Protein AF-A0A7C4J9M2-F1 (afdb_monomer_lite)

Radius of gyration: 32.98 Å; chains: 1; bounding box: 96×45×109 Å

Sequence (238 aa):
MRGWYVLVVVLMLTACASAPQSEPDRVATRVAEDLAVAATLTAVARQSQPVATAPPTNLPPPPTAAPTEAPAATAVPPTDTPAPLPTAVPTLSDPTVPGFGTTNGLTGEIILPGYVGPIDPVVFTDRIVFRLAVFDPDAGQFDGANIARVDVSIDDPLGNTVHVQPEQNSWYCSFGGGAPACNVWVFSQHNKQWPNGTPVCAGQGYQANMIVTTQNGNKTDASWRFNFAIVGDYPPCF

Secondary structure (DSSP, 8-state):
-------PPP----PPP-PPP---TTTHHHHHHHTTTTTSSSSGGGS----PPPPP------------PPPPP-PPP----PPPPPEE---TTPPBPTT--EETTEEEEEE-TT--S-BTTEEESSEE--EEEEE-TTT-SSTTTTEEEEEEEEE-TTS-EEEEEEE-SSSEETTS--TT-EE-EEGGGGTTB-TTSPBP-BEEEEEEEEEEEETTS-S--EEEEEEEEE-SS-PBP-

Structure (mmCIF, N/CA/C/O backbone):
data_AF-A0A7C4J9M2-F1
#
_entry.id   AF-A0A7C4J9M2-F1
#
loop_
_atom_site.group_PDB
_atom_site.id
_atom_site.type_symbol
_atom_site.label_atom_id
_atom_site.label_alt_id
_atom_site.label_comp_id
_atom_site.label_asym_id
_atom_site.label_entity_id
_atom_site.label_seq_id
_atom_site.pdbx_PDB_ins_code
_atom_site.Cartn_x
_atom_site.Cartn_y
_atom_site.Cartn_z
_atom_site.occupancy
_atom_site.B_iso_or_equiv
_atom_site.auth_seq_id
_atom_site.auth_comp_id
_atom_site.auth_asym_id
_atom_site.auth_atom_id
_atom_site.pdbx_PDB_model_num
ATOM 1 N N . MET A 1 1 ? -33.858 -4.878 -70.341 1.00 39.84 1 MET A N 1
ATOM 2 C CA . MET A 1 1 ? -33.348 -4.055 -71.460 1.00 39.84 1 MET A CA 1
ATOM 3 C C . MET A 1 1 ? -32.698 -2.809 -70.872 1.00 39.84 1 MET A C 1
ATOM 5 O O . MET A 1 1 ? -33.405 -2.115 -70.164 1.00 39.84 1 MET A O 1
ATOM 9 N N . ARG A 1 2 ? -31.408 -2.568 -71.189 1.00 46.94 2 ARG A N 1
ATOM 10 C CA . ARG A 1 2 ? -30.609 -1.327 -70.987 1.00 46.94 2 ARG A CA 1
ATOM 11 C C . ARG A 1 2 ? -30.439 -0.867 -69.518 1.00 46.94 2 ARG A C 1
ATOM 13 O O . ARG A 1 2 ? -31.415 -0.545 -68.873 1.00 46.94 2 ARG A O 1
ATOM 20 N N . GLY A 1 3 ? -29.268 -0.809 -68.884 1.00 43.78 3 GLY A N 1
ATOM 21 C CA . GLY A 1 3 ? -27.888 -0.725 -69.360 1.00 43.78 3 GLY A CA 1
ATOM 22 C C . GLY A 1 3 ? -27.413 0.730 -69.386 1.00 43.78 3 GLY A C 1
ATOM 23 O O . GLY A 1 3 ? -27.578 1.375 -70.413 1.00 43.78 3 GLY A O 1
ATOM 24 N N . TRP A 1 4 ? -26.799 1.218 -68.297 1.00 56.66 4 TRP A N 1
ATOM 25 C CA . TRP A 1 4 ? -25.782 2.272 -68.378 1.00 56.66 4 TRP A CA 1
ATOM 26 C C . TRP A 1 4 ? -24.784 2.196 -67.215 1.00 56.66 4 TRP A C 1
ATOM 28 O O . TRP A 1 4 ? -25.104 2.454 -66.060 1.00 56.66 4 TRP A O 1
ATOM 38 N N . TYR A 1 5 ? -23.569 1.785 -67.576 1.00 53.03 5 TYR A N 1
ATOM 39 C CA . TYR A 1 5 ? -22.337 1.898 -66.807 1.00 53.03 5 TYR A CA 1
ATOM 40 C C . TYR A 1 5 ? -21.853 3.350 -66.894 1.00 53.03 5 TYR A C 1
ATOM 42 O O . TYR A 1 5 ? -21.665 3.850 -68.003 1.00 53.03 5 TYR A O 1
ATOM 50 N N . VAL A 1 6 ? -21.582 3.999 -65.761 1.00 61.62 6 VAL A N 1
ATOM 51 C CA . VAL A 1 6 ? -20.724 5.191 -65.734 1.00 61.62 6 VAL A CA 1
ATOM 52 C C . VAL A 1 6 ? -19.373 4.776 -65.171 1.00 61.62 6 VAL A C 1
ATOM 54 O O . VAL A 1 6 ? -19.206 4.489 -63.989 1.00 61.62 6 VAL A O 1
ATOM 57 N N . LEU A 1 7 ? -18.436 4.695 -66.105 1.00 54.59 7 LEU A N 1
ATOM 58 C CA . LEU A 1 7 ? -17.007 4.500 -65.952 1.00 54.59 7 LEU A CA 1
ATOM 59 C C . LEU A 1 7 ? -16.412 5.792 -65.365 1.00 54.59 7 LEU A C 1
ATOM 61 O O . LEU A 1 7 ? -16.354 6.801 -66.064 1.00 54.59 7 LEU A O 1
ATOM 65 N N . VAL A 1 8 ? -15.990 5.791 -64.098 1.00 55.69 8 VAL A N 1
ATOM 66 C CA . VAL A 1 8 ? -15.183 6.893 -63.549 1.00 55.69 8 VAL A CA 1
ATOM 67 C C . VAL A 1 8 ? -13.716 6.502 -63.639 1.00 55.69 8 VAL A C 1
ATOM 69 O O . VAL A 1 8 ? -13.272 5.490 -63.101 1.00 55.69 8 VAL A O 1
ATOM 72 N N . VAL A 1 9 ? -13.010 7.313 -64.416 1.00 60.19 9 VAL A N 1
ATOM 73 C CA . VAL A 1 9 ? -11.617 7.185 -64.816 1.00 60.19 9 VAL A CA 1
ATOM 74 C C . VAL A 1 9 ? -10.689 7.382 -63.619 1.00 60.19 9 VAL A C 1
ATOM 76 O O . VAL A 1 9 ? -10.788 8.354 -62.875 1.00 60.19 9 VAL A O 1
ATOM 79 N N . VAL A 1 10 ? -9.766 6.435 -63.487 1.00 51.41 10 VAL A N 1
ATOM 80 C CA . VAL A 1 10 ? -8.597 6.452 -62.610 1.00 51.41 10 VAL A CA 1
ATOM 81 C C . VAL A 1 10 ? -7.652 7.571 -63.054 1.00 51.41 10 VAL A C 1
ATOM 83 O O . VAL A 1 10 ? -7.159 7.542 -64.181 1.00 51.41 10 VAL A O 1
ATOM 86 N N . LEU A 1 11 ? -7.355 8.525 -62.166 1.00 59.09 11 LEU A N 1
ATOM 87 C CA . LEU A 1 11 ? -6.215 9.429 -62.316 1.00 59.09 11 LEU A CA 1
ATOM 88 C C . LEU A 1 11 ? -5.128 9.007 -61.316 1.00 59.09 11 LEU A C 1
ATOM 90 O O . LEU A 1 11 ? -5.238 9.239 -60.114 1.00 59.09 11 LEU A O 1
ATOM 94 N N . MET A 1 12 ? -4.098 8.339 -61.833 1.00 53.78 12 MET A N 1
ATOM 95 C CA . MET A 1 12 ? -2.868 8.003 -61.116 1.00 53.78 12 MET A CA 1
ATOM 96 C C . MET A 1 12 ? -2.043 9.280 -60.911 1.00 53.78 12 MET A C 1
ATOM 98 O O . MET A 1 12 ? -1.432 9.781 -61.854 1.00 53.78 12 MET A O 1
ATOM 102 N N . LEU A 1 13 ? -2.015 9.804 -59.686 1.00 53.28 13 LEU A N 1
ATOM 103 C CA . LEU A 1 13 ? -1.043 10.814 -59.265 1.00 53.28 13 LEU A CA 1
ATOM 104 C C . LEU A 1 13 ? 0.175 10.104 -58.664 1.00 53.28 13 LEU A C 1
ATOM 106 O O . LEU A 1 13 ? 0.207 9.754 -57.488 1.00 53.28 13 LEU A O 1
ATOM 110 N N . THR A 1 14 ? 1.184 9.888 -59.504 1.00 61.97 14 THR A N 1
ATOM 111 C CA . THR A 1 14 ? 2.567 9.600 -59.109 1.00 61.97 14 THR A CA 1
ATOM 112 C C . THR A 1 14 ? 3.152 10.827 -58.410 1.00 61.97 14 THR A C 1
ATOM 114 O O . THR A 1 14 ? 3.556 11.783 -59.069 1.00 61.97 14 THR A O 1
ATOM 117 N N . ALA A 1 15 ? 3.195 10.803 -57.078 1.00 53.19 15 ALA A N 1
ATOM 118 C CA . ALA A 1 15 ? 3.985 11.732 -56.278 1.00 53.19 15 ALA A CA 1
ATOM 119 C C . ALA A 1 15 ? 5.270 11.029 -55.821 1.00 53.19 15 ALA A C 1
ATOM 121 O O . ALA A 1 15 ? 5.237 9.916 -55.295 1.00 53.19 15 ALA A O 1
ATOM 122 N N . CYS A 1 16 ? 6.398 11.676 -56.101 1.00 57.47 16 CYS A N 1
ATOM 123 C CA . CYS A 1 16 ? 7.745 11.188 -55.857 1.00 57.47 16 CYS A CA 1
ATOM 124 C C . CYS A 1 16 ? 7.979 10.799 -54.393 1.00 57.47 16 CYS A C 1
ATOM 126 O O . CYS A 1 16 ? 7.626 11.528 -53.468 1.00 57.47 16 CYS A O 1
ATOM 128 N N . ALA A 1 17 ? 8.640 9.658 -54.218 1.00 50.41 17 ALA A N 1
ATOM 129 C CA . ALA A 1 17 ? 9.215 9.218 -52.964 1.00 50.41 17 ALA A CA 1
ATOM 130 C C . ALA A 1 17 ? 10.330 10.180 -52.522 1.00 50.41 17 ALA A C 1
ATOM 132 O O . ALA A 1 17 ? 11.364 10.285 -53.181 1.00 50.41 17 ALA A O 1
ATOM 133 N N . SER A 1 18 ? 10.129 10.837 -51.383 1.00 61.50 18 SER A N 1
ATOM 134 C CA . SER A 1 18 ? 11.194 11.459 -50.599 1.00 61.50 18 SER A CA 1
ATOM 135 C C . SER A 1 18 ? 11.511 10.508 -49.451 1.00 61.50 18 SER A C 1
ATOM 137 O O . SER A 1 18 ? 10.672 10.290 -48.578 1.00 61.50 18 SER A O 1
ATOM 139 N N . ALA A 1 19 ? 12.688 9.887 -49.481 1.00 57.44 19 ALA A N 1
ATOM 140 C CA . ALA A 1 19 ? 13.153 9.039 -48.392 1.00 57.44 19 ALA A CA 1
ATOM 141 C C . ALA A 1 19 ? 13.300 9.866 -47.095 1.00 57.44 19 ALA A C 1
ATOM 143 O O . ALA A 1 19 ? 13.771 11.005 -47.160 1.00 57.44 19 ALA A O 1
ATOM 144 N N . PRO A 1 20 ? 12.930 9.321 -45.923 1.00 51.81 20 PRO A N 1
ATOM 145 C CA . PRO A 1 20 ? 13.181 9.975 -44.647 1.00 51.81 20 PRO A CA 1
ATOM 146 C C . PRO A 1 20 ? 14.692 10.027 -44.388 1.00 51.81 20 PRO A C 1
ATOM 148 O O . PRO A 1 20 ? 15.356 8.994 -44.295 1.00 51.81 20 PR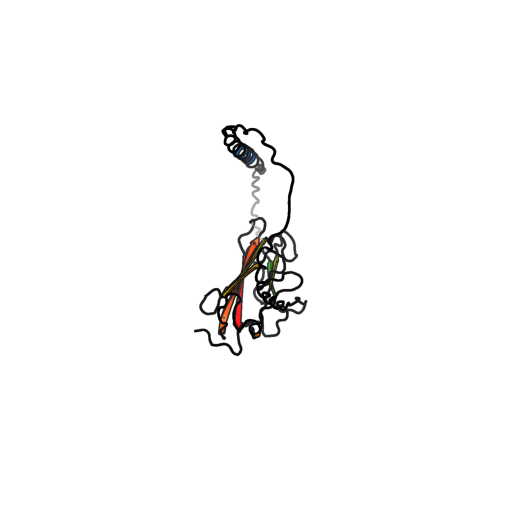O A O 1
ATOM 151 N N . GLN A 1 21 ? 15.242 11.238 -44.284 1.00 51.88 21 GLN A N 1
ATOM 152 C CA . GLN A 1 21 ? 16.573 11.454 -43.723 1.00 51.88 21 GLN A CA 1
ATOM 153 C C . GLN A 1 21 ? 16.554 10.995 -42.264 1.00 51.88 21 GLN A C 1
ATOM 155 O O . GLN A 1 21 ? 15.812 11.521 -41.440 1.00 51.88 21 GLN A O 1
ATOM 160 N N . SER A 1 22 ? 17.371 9.996 -41.958 1.00 47.31 22 SER A N 1
ATOM 161 C CA . SER A 1 22 ? 17.656 9.556 -40.602 1.00 47.31 22 SER A CA 1
ATOM 162 C C . SER A 1 22 ? 18.360 10.681 -39.833 1.00 47.31 22 SER A C 1
ATOM 164 O O . SER A 1 22 ? 19.541 10.940 -40.066 1.00 47.31 22 SER A O 1
ATOM 166 N N . GLU A 1 23 ? 17.658 11.323 -38.900 1.00 58.12 23 GLU A N 1
ATOM 167 C CA . GLU A 1 23 ? 18.248 12.103 -37.806 1.00 58.12 23 GLU A CA 1
ATOM 168 C C . GLU A 1 23 ? 18.456 11.203 -36.572 1.00 58.12 23 GLU A C 1
ATOM 170 O O . GLU A 1 23 ? 17.592 11.142 -35.701 1.00 58.12 23 GLU A O 1
ATOM 175 N N . PRO A 1 24 ? 19.598 10.499 -36.460 1.00 51.62 24 PRO A N 1
ATOM 176 C CA . PRO A 1 24 ? 20.121 10.145 -35.142 1.00 51.62 24 PRO A CA 1
ATOM 177 C C . PRO A 1 24 ? 21.487 10.791 -34.855 1.00 51.62 24 PRO A C 1
ATOM 179 O O . PRO A 1 24 ? 22.023 10.617 -33.768 1.00 51.62 24 PRO A O 1
ATOM 182 N N . ASP A 1 25 ? 22.044 11.580 -35.782 1.00 53.84 25 ASP A N 1
ATOM 183 C CA . ASP A 1 25 ? 23.484 11.896 -35.778 1.00 53.84 25 ASP A CA 1
ATOM 184 C C . ASP A 1 25 ? 23.841 13.374 -35.513 1.00 53.84 25 ASP A C 1
ATOM 186 O O . ASP A 1 25 ? 24.903 13.857 -35.893 1.00 53.84 25 ASP A O 1
ATOM 190 N N . ARG A 1 26 ? 22.950 14.145 -34.871 1.00 52.00 26 ARG A N 1
ATOM 191 C CA . ARG A 1 26 ? 23.277 15.518 -34.414 1.00 52.00 26 ARG A CA 1
ATOM 192 C C . ARG A 1 26 ? 23.100 15.774 -32.922 1.00 52.00 26 ARG A C 1
ATOM 194 O O . ARG A 1 26 ? 23.613 16.775 -32.424 1.00 52.00 26 ARG A O 1
ATOM 201 N N . VAL A 1 27 ? 22.437 14.877 -32.195 1.00 51.25 27 VAL A N 1
ATOM 202 C CA . VAL A 1 27 ? 22.272 15.006 -30.736 1.00 51.25 27 VAL A CA 1
ATOM 203 C C . VAL A 1 27 ? 23.404 14.293 -29.988 1.00 51.25 27 VAL A C 1
ATOM 205 O O . VAL A 1 27 ? 23.882 14.808 -28.980 1.00 51.25 27 VAL A O 1
ATOM 208 N N . ALA A 1 28 ? 23.930 13.187 -30.529 1.00 48.91 28 ALA A N 1
ATOM 209 C CA . ALA A 1 28 ? 25.038 12.444 -29.921 1.00 48.91 28 ALA A CA 1
ATOM 210 C C . ALA A 1 28 ? 26.359 13.241 -29.861 1.00 48.91 28 ALA A C 1
ATOM 212 O O . ALA A 1 28 ? 27.158 13.036 -28.952 1.00 48.91 28 ALA A O 1
ATOM 213 N N . THR A 1 29 ? 26.581 14.194 -30.772 1.00 48.31 29 THR A N 1
ATOM 214 C CA . THR A 1 29 ? 27.824 14.985 -30.804 1.00 48.31 29 THR A CA 1
ATOM 215 C C . THR A 1 29 ? 27.846 16.130 -29.785 1.00 48.31 29 THR A C 1
ATOM 217 O O . THR A 1 29 ? 28.917 16.488 -29.313 1.00 48.31 29 THR A O 1
ATOM 220 N N . ARG A 1 30 ? 26.694 16.693 -29.383 1.00 51.97 30 ARG A N 1
ATOM 221 C CA . ARG A 1 30 ? 26.670 17.839 -28.445 1.00 51.97 30 ARG A CA 1
ATOM 222 C C . ARG A 1 30 ? 26.793 17.457 -26.969 1.00 51.97 30 ARG A C 1
ATOM 224 O O . ARG A 1 30 ? 27.215 18.288 -26.178 1.00 51.97 30 ARG A O 1
ATOM 231 N N . VAL A 1 31 ? 26.468 16.220 -26.590 1.00 54.00 31 VAL A N 1
ATOM 232 C CA . VAL A 1 31 ? 26.547 15.780 -25.181 1.00 54.00 31 VAL A 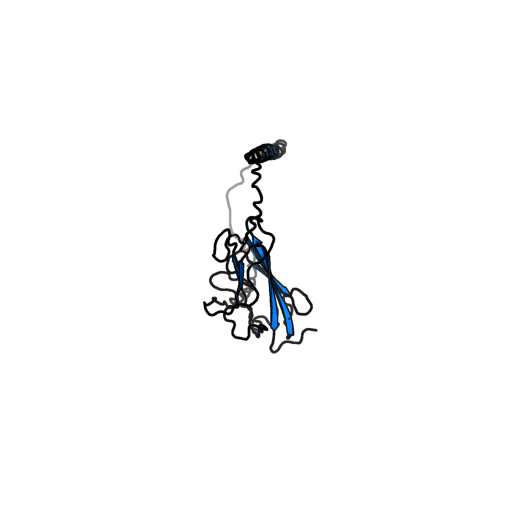CA 1
ATOM 233 C C . VAL A 1 31 ? 27.982 15.405 -24.773 1.00 54.00 31 VAL A C 1
ATOM 235 O O . VAL A 1 31 ? 28.330 15.479 -23.597 1.00 54.00 31 VAL A O 1
ATOM 238 N N . ALA A 1 32 ? 28.853 15.071 -25.732 1.00 52.12 32 ALA A N 1
ATOM 239 C CA . ALA A 1 32 ? 30.251 14.742 -25.448 1.00 52.12 32 ALA A CA 1
ATOM 240 C C . ALA A 1 32 ? 31.123 15.972 -25.116 1.00 52.12 32 ALA A C 1
ATOM 242 O O . ALA A 1 32 ? 32.103 15.834 -24.387 1.00 52.12 32 ALA A O 1
ATOM 243 N N . GLU A 1 33 ? 30.776 17.170 -25.602 1.00 52.62 33 GLU A N 1
ATOM 244 C CA . GLU A 1 33 ? 31.577 18.382 -25.358 1.00 52.62 33 GLU A CA 1
ATOM 245 C C . GLU A 1 33 ? 31.288 19.035 -23.993 1.00 52.62 33 GLU A C 1
ATOM 247 O O . GLU A 1 33 ? 32.208 19.569 -23.375 1.00 52.62 33 GLU A O 1
ATOM 252 N N . ASP A 1 34 ? 30.067 18.919 -23.454 1.00 44.91 34 ASP A N 1
ATOM 253 C CA . ASP A 1 34 ? 29.711 19.543 -22.163 1.00 44.91 34 ASP A CA 1
ATOM 254 C C . ASP A 1 34 ? 30.230 18.763 -20.935 1.00 44.91 34 ASP A C 1
ATOM 256 O O . ASP A 1 34 ? 30.502 19.342 -19.881 1.00 44.91 34 ASP A O 1
ATOM 260 N N . LEU A 1 35 ? 30.464 17.450 -21.058 1.00 48.28 35 LEU A N 1
ATOM 261 C CA . LEU A 1 35 ? 31.015 16.634 -19.963 1.00 48.28 35 LEU A CA 1
ATOM 262 C C . LEU A 1 35 ? 32.536 16.787 -19.782 1.00 48.28 35 LEU A C 1
ATOM 264 O O . LEU A 1 35 ? 33.062 16.445 -18.722 1.00 48.28 35 LEU A O 1
ATOM 268 N N . ALA A 1 36 ? 33.249 17.348 -20.762 1.00 49.12 36 ALA A N 1
ATOM 269 C CA . ALA A 1 36 ? 34.688 17.598 -20.658 1.00 49.12 36 ALA A CA 1
ATOM 270 C C . ALA A 1 36 ? 35.033 18.896 -19.897 1.00 49.12 36 ALA A C 1
ATOM 272 O O . ALA A 1 36 ? 36.166 19.051 -19.441 1.00 49.12 36 ALA A O 1
ATOM 273 N N . VAL A 1 37 ? 34.077 19.817 -19.716 1.00 49.47 37 VAL A N 1
ATOM 274 C CA . VAL A 1 37 ? 34.320 21.127 -19.075 1.00 49.47 37 VAL A CA 1
ATOM 275 C C . VAL A 1 37 ? 34.107 21.088 -17.553 1.00 49.47 37 VAL A C 1
ATOM 277 O O . VAL A 1 37 ? 34.738 21.846 -16.816 1.00 49.47 37 VAL A O 1
ATOM 280 N N . ALA A 1 38 ? 33.292 20.164 -17.036 1.00 44.28 38 ALA A N 1
ATOM 281 C CA . ALA A 1 38 ? 33.021 20.065 -15.596 1.00 44.28 38 ALA A CA 1
ATOM 282 C C . ALA A 1 38 ? 34.137 19.365 -14.789 1.00 44.28 38 ALA A C 1
ATOM 284 O O . ALA A 1 38 ? 34.240 19.563 -13.579 1.00 44.28 38 ALA A O 1
ATOM 285 N N . ALA A 1 39 ? 35.007 18.580 -15.435 1.00 44.28 39 ALA A N 1
ATOM 286 C CA . ALA A 1 39 ? 36.071 17.834 -14.754 1.00 44.28 39 ALA A CA 1
ATOM 287 C C . ALA A 1 39 ? 37.335 18.669 -14.451 1.00 44.28 39 ALA A C 1
ATOM 289 O O . ALA A 1 39 ? 38.182 18.248 -13.662 1.00 44.28 39 ALA A O 1
ATOM 290 N N . THR A 1 40 ? 37.478 19.863 -15.032 1.00 47.00 40 THR A N 1
ATOM 291 C CA . THR A 1 40 ? 38.706 20.677 -14.939 1.00 47.00 40 THR A CA 1
ATOM 292 C C . THR A 1 40 ? 38.682 21.745 -13.841 1.00 47.00 40 THR A C 1
ATOM 294 O O . THR A 1 40 ? 39.723 22.332 -13.548 1.00 47.00 40 THR A O 1
ATOM 297 N N . LEU A 1 41 ? 37.546 21.979 -13.172 1.00 48.31 41 LEU A N 1
ATOM 298 C CA . LEU A 1 41 ? 37.409 23.051 -12.169 1.00 48.31 41 LEU A CA 1
ATOM 299 C C . LEU A 1 41 ? 37.621 22.621 -10.707 1.00 48.31 41 LEU A C 1
ATOM 301 O O . LEU A 1 41 ? 37.778 23.480 -9.843 1.00 48.31 41 LEU A O 1
ATOM 305 N N . THR A 1 42 ? 37.718 21.324 -10.400 1.00 45.00 42 THR A N 1
ATOM 306 C CA . THR A 1 42 ? 37.963 20.853 -9.016 1.00 45.00 42 THR A CA 1
ATOM 307 C C . THR A 1 42 ? 39.449 20.608 -8.703 1.00 45.00 42 THR A C 1
ATOM 309 O O . THR A 1 42 ? 39.808 20.346 -7.557 1.00 45.00 42 THR A O 1
ATOM 312 N N . ALA A 1 43 ? 40.349 20.734 -9.686 1.00 45.22 43 ALA A N 1
ATOM 313 C CA . ALA A 1 43 ? 41.774 20.428 -9.509 1.00 45.22 43 ALA A CA 1
ATOM 314 C C . ALA A 1 43 ? 42.633 21.604 -8.989 1.00 45.22 43 ALA A C 1
ATOM 316 O O . ALA A 1 43 ? 43.731 21.376 -8.485 1.00 45.22 43 ALA A O 1
ATOM 317 N N . VAL A 1 44 ? 42.154 22.853 -9.056 1.00 47.69 44 VAL A N 1
ATOM 318 C CA . VAL A 1 44 ? 42.979 24.046 -8.750 1.00 47.69 44 VAL A CA 1
ATOM 319 C C . VAL A 1 44 ? 42.968 24.439 -7.260 1.00 47.69 44 VAL A C 1
ATOM 321 O O . VAL A 1 44 ? 43.843 25.168 -6.804 1.00 47.69 44 VAL A O 1
ATOM 324 N N . ALA A 1 45 ? 42.058 23.905 -6.440 1.00 47.00 45 ALA A N 1
ATOM 325 C CA . ALA A 1 45 ? 41.916 24.332 -5.040 1.00 47.00 45 ALA A CA 1
ATOM 326 C C . ALA A 1 45 ? 42.853 23.632 -4.023 1.00 47.00 45 ALA A C 1
ATOM 328 O O . ALA A 1 45 ? 42.776 23.921 -2.832 1.00 47.00 45 ALA A O 1
ATOM 329 N N . ARG A 1 46 ? 43.737 22.711 -4.444 1.00 48.00 46 ARG A N 1
ATOM 330 C CA . ARG A 1 46 ? 44.607 21.937 -3.523 1.00 48.00 46 ARG A CA 1
ATOM 331 C C . ARG A 1 46 ? 46.058 22.425 -3.400 1.00 48.00 46 ARG A C 1
ATOM 333 O O . ARG A 1 46 ? 46.821 21.821 -2.654 1.00 48.00 46 ARG A O 1
ATOM 340 N N . GLN A 1 47 ? 46.466 23.496 -4.081 1.00 53.16 47 GLN A N 1
ATOM 341 C CA . GLN A 1 47 ? 47.884 23.901 -4.156 1.00 53.16 47 GLN A CA 1
ATOM 342 C C . GLN A 1 47 ? 48.326 25.013 -3.186 1.00 53.16 47 GLN A C 1
ATOM 344 O O . GLN A 1 47 ? 49.378 25.617 -3.381 1.00 53.16 47 GLN A O 1
ATOM 349 N N . SER A 1 48 ? 47.586 25.291 -2.111 1.00 56.06 48 SER A N 1
ATOM 350 C CA . SER A 1 48 ? 47.952 26.380 -1.185 1.00 56.06 48 SER A CA 1
ATOM 351 C C . SER A 1 48 ? 47.841 25.993 0.287 1.00 56.06 48 SER A C 1
ATOM 353 O O . SER A 1 48 ? 47.264 26.731 1.079 1.00 56.06 48 SER A O 1
ATOM 355 N N . GLN A 1 49 ? 48.402 24.845 0.675 1.00 59.75 49 GLN A N 1
ATOM 356 C CA . GLN A 1 49 ? 48.666 24.563 2.089 1.00 59.75 49 GLN A CA 1
ATOM 357 C C . GLN A 1 49 ? 50.162 24.735 2.401 1.00 59.75 49 GLN A C 1
ATOM 359 O O . GLN A 1 49 ? 50.990 24.051 1.797 1.00 59.75 49 GLN A O 1
ATOM 364 N N . PRO A 1 50 ? 50.530 25.647 3.321 1.00 59.38 50 PRO A N 1
ATOM 365 C CA . PRO A 1 50 ? 51.905 25.804 3.772 1.00 59.38 50 PRO A CA 1
ATOM 366 C C . PRO A 1 50 ? 52.362 24.583 4.582 1.00 59.38 50 PRO A C 1
ATOM 368 O O . PRO A 1 50 ? 51.644 24.066 5.437 1.00 59.38 50 PRO A O 1
ATOM 371 N N . VAL A 1 51 ? 53.588 24.140 4.299 1.00 55.09 51 VAL A N 1
ATOM 372 C CA . VAL A 1 51 ? 54.290 23.049 4.984 1.00 55.09 51 VAL A CA 1
ATOM 373 C C . VAL A 1 51 ? 54.676 23.513 6.389 1.00 55.09 51 VAL A C 1
ATOM 375 O O . VAL A 1 51 ? 55.510 24.403 6.545 1.00 55.09 51 VAL A O 1
ATOM 378 N N . ALA A 1 52 ? 54.071 22.914 7.415 1.00 56.91 52 ALA A N 1
ATOM 379 C CA . ALA A 1 52 ? 54.488 23.108 8.797 1.00 56.91 52 ALA A CA 1
ATOM 380 C C . ALA A 1 52 ? 55.711 22.227 9.103 1.00 56.91 52 ALA A C 1
ATOM 382 O O . ALA A 1 52 ? 55.661 21.001 9.009 1.00 56.91 52 ALA A O 1
ATOM 383 N N . THR A 1 53 ? 56.814 22.878 9.461 1.00 59.12 53 THR A N 1
ATOM 384 C CA . THR A 1 53 ? 58.074 22.282 9.915 1.00 59.12 53 THR A CA 1
ATOM 385 C C . THR A 1 53 ? 57.871 21.493 11.213 1.00 59.12 53 THR A C 1
ATOM 387 O O . THR A 1 53 ? 57.380 22.039 12.200 1.00 59.12 53 THR A O 1
ATOM 390 N N . ALA A 1 54 ? 58.269 20.219 11.227 1.00 57.25 54 ALA A N 1
ATOM 391 C CA . ALA A 1 54 ? 58.215 19.369 12.416 1.00 57.25 54 ALA A CA 1
ATOM 392 C C . ALA A 1 54 ? 59.305 19.755 13.446 1.00 57.25 54 ALA A C 1
ATOM 394 O O . ALA A 1 54 ? 60.462 19.938 13.056 1.00 57.25 54 ALA A O 1
ATOM 395 N N . PRO A 1 55 ? 58.980 19.860 14.749 1.00 70.12 55 PRO A N 1
ATOM 396 C CA . PRO A 1 55 ? 59.963 20.047 15.814 1.00 70.12 55 PRO A CA 1
ATOM 397 C C . PRO A 1 55 ? 60.670 18.726 16.200 1.00 70.12 55 PRO A C 1
ATOM 399 O O . PRO A 1 55 ? 60.138 17.644 15.945 1.00 70.12 55 PRO A O 1
ATOM 402 N N . PRO A 1 56 ? 61.875 18.795 16.805 1.00 61.41 56 PRO A N 1
ATOM 403 C CA . PRO A 1 56 ? 62.727 17.634 17.054 1.00 61.41 56 PRO A CA 1
ATOM 404 C C . PRO A 1 56 ? 62.207 16.687 18.146 1.00 61.41 56 PRO A C 1
ATOM 406 O O . PRO A 1 56 ? 61.654 17.095 19.167 1.00 61.41 56 PRO A O 1
ATOM 409 N N . THR A 1 57 ? 62.475 15.403 17.910 1.00 53.47 57 THR A N 1
ATOM 410 C CA . THR A 1 57 ? 62.218 14.238 18.761 1.00 53.47 57 THR A CA 1
ATOM 411 C C . THR A 1 57 ? 62.990 14.301 20.081 1.00 53.47 57 THR A C 1
ATOM 413 O O . THR A 1 57 ? 64.211 14.169 20.091 1.00 53.47 57 THR A O 1
ATOM 416 N N . ASN A 1 58 ? 62.268 14.399 21.198 1.00 55.72 58 ASN A N 1
ATOM 417 C CA . ASN A 1 58 ? 62.766 14.020 22.521 1.00 55.72 58 ASN A CA 1
ATOM 418 C C . ASN A 1 58 ? 62.143 12.673 22.910 1.00 55.72 58 ASN A C 1
ATOM 420 O O . ASN A 1 58 ? 60.924 12.563 23.021 1.00 55.72 58 ASN A O 1
ATOM 424 N N . LEU A 1 59 ? 62.987 11.655 23.095 1.00 54.97 59 LEU A N 1
ATOM 425 C CA . LEU A 1 59 ? 62.620 10.326 23.593 1.00 54.97 59 LEU A CA 1
ATOM 426 C C . LEU A 1 59 ? 62.446 10.354 25.123 1.00 54.97 59 LEU A C 1
ATOM 428 O O . LEU A 1 59 ? 63.407 10.698 25.815 1.00 54.97 59 LEU A O 1
ATOM 432 N N . PRO A 1 60 ? 61.282 9.954 25.671 1.00 68.62 60 PRO A N 1
ATOM 433 C CA . PRO A 1 60 ? 61.111 9.735 27.104 1.00 68.62 60 PRO A CA 1
ATOM 434 C C . PRO A 1 60 ? 61.422 8.280 27.538 1.00 68.62 60 PRO A C 1
ATOM 436 O O . PRO A 1 60 ? 61.393 7.367 26.712 1.00 68.62 60 PRO A O 1
ATOM 439 N N . PRO A 1 61 ? 61.723 8.078 28.837 1.00 68.81 61 PRO A N 1
ATOM 440 C CA . PRO A 1 61 ? 62.289 6.858 29.438 1.00 68.81 61 PRO A CA 1
ATOM 441 C C . PRO A 1 61 ? 61.259 5.702 29.643 1.00 68.81 61 PRO A C 1
ATOM 443 O O . PRO A 1 61 ? 60.084 5.871 29.319 1.00 68.81 61 PRO A O 1
ATOM 446 N N . PRO A 1 62 ? 61.690 4.504 30.114 1.00 61.88 62 PRO A N 1
ATOM 447 C CA . PRO A 1 62 ? 61.004 3.217 29.930 1.00 61.88 62 PRO A CA 1
ATOM 448 C C . PRO A 1 62 ? 59.761 3.030 30.829 1.00 61.88 62 PRO A C 1
ATOM 450 O O . PRO A 1 62 ? 59.582 3.763 31.804 1.00 61.88 62 PRO A O 1
ATOM 453 N N . PRO A 1 63 ? 58.885 2.050 30.520 1.00 65.19 63 PRO A N 1
ATOM 454 C CA . PRO A 1 63 ? 57.537 1.982 31.075 1.00 65.19 63 PRO A CA 1
ATOM 455 C C . PRO A 1 63 ? 57.546 1.478 32.520 1.00 65.19 63 PRO A C 1
ATOM 457 O O . PRO A 1 63 ? 58.223 0.501 32.833 1.00 65.19 63 PRO A O 1
ATOM 460 N N . THR A 1 64 ? 56.762 2.110 33.401 1.00 63.88 64 THR A N 1
ATOM 461 C CA . THR A 1 64 ? 56.524 1.608 34.765 1.00 63.88 64 THR A CA 1
ATOM 462 C C . THR A 1 64 ? 55.055 1.748 35.192 1.00 63.88 64 THR A C 1
ATOM 464 O O . THR A 1 64 ? 54.546 2.851 35.332 1.00 63.88 64 THR A O 1
ATOM 467 N N . ALA A 1 65 ? 54.458 0.573 35.427 1.00 48.59 65 ALA A N 1
ATOM 468 C CA . ALA A 1 65 ? 53.389 0.178 36.359 1.00 48.59 65 ALA A CA 1
ATOM 469 C C . ALA A 1 65 ? 51.953 0.773 36.312 1.00 48.59 65 ALA A C 1
ATOM 471 O O . ALA A 1 65 ? 51.699 1.880 36.766 1.00 48.59 65 ALA A O 1
ATOM 472 N N . ALA A 1 66 ? 51.029 -0.154 36.003 1.00 57.78 66 ALA A N 1
ATOM 473 C CA . ALA A 1 66 ? 49.872 -0.589 36.815 1.00 57.78 66 ALA A CA 1
ATOM 474 C C . ALA A 1 66 ? 48.548 0.233 36.810 1.00 57.78 66 ALA A C 1
ATOM 476 O O . ALA A 1 66 ? 48.541 1.423 36.522 1.00 57.78 66 ALA A O 1
ATOM 477 N N . PRO A 1 67 ? 47.398 -0.446 37.044 1.00 62.03 67 PRO A N 1
ATOM 478 C CA . PRO A 1 67 ? 46.104 -0.155 36.423 1.00 62.03 67 PRO A CA 1
ATOM 479 C C . PRO A 1 67 ? 45.234 0.813 37.233 1.00 62.03 67 PRO A C 1
ATOM 481 O O . PRO A 1 67 ? 45.273 0.837 38.460 1.00 62.03 67 PRO A O 1
ATOM 484 N N . THR A 1 68 ? 44.370 1.556 36.546 1.00 59.56 68 THR A N 1
ATOM 485 C CA . THR A 1 68 ? 43.202 2.206 37.153 1.00 59.56 68 THR A CA 1
ATOM 486 C C . THR A 1 68 ? 41.972 1.720 36.402 1.00 59.56 68 THR A C 1
ATOM 488 O O . THR A 1 68 ? 41.807 2.017 35.219 1.00 59.56 68 THR A O 1
ATOM 491 N N . GLU A 1 69 ? 41.153 0.913 37.079 1.00 57.09 69 GLU A N 1
ATOM 492 C CA . GLU A 1 69 ? 39.813 0.549 36.623 1.00 57.09 69 GLU A CA 1
ATOM 493 C C . GLU A 1 69 ? 39.013 1.824 36.352 1.00 57.09 69 GLU A C 1
ATOM 495 O O . GLU A 1 69 ? 38.776 2.637 37.249 1.00 57.09 69 GLU A O 1
ATOM 500 N N . ALA A 1 70 ? 38.596 1.999 35.100 1.00 65.75 70 ALA A N 1
ATOM 501 C CA . ALA A 1 70 ? 37.527 2.924 34.775 1.00 65.75 70 ALA A CA 1
ATOM 502 C C . ALA A 1 70 ? 36.210 2.361 35.345 1.00 65.75 70 ALA A C 1
ATOM 504 O O . ALA A 1 70 ? 36.004 1.145 35.290 1.00 65.75 70 ALA A O 1
ATOM 505 N N . PRO A 1 71 ? 35.324 3.210 35.893 1.00 64.81 71 PRO A N 1
ATOM 506 C CA . PRO A 1 71 ? 34.065 2.774 36.479 1.00 64.81 71 PRO A CA 1
ATOM 507 C C . PRO A 1 71 ? 33.277 1.922 35.483 1.00 64.81 71 PRO A C 1
ATOM 509 O O . PRO A 1 71 ? 33.104 2.301 34.323 1.00 64.81 71 PRO A O 1
ATOM 512 N N . ALA A 1 72 ? 32.819 0.765 35.962 1.00 62.28 72 ALA A N 1
ATOM 513 C CA . ALA A 1 72 ? 31.938 -0.125 35.231 1.00 62.28 72 ALA A CA 1
ATOM 514 C C . ALA A 1 72 ? 30.771 0.686 34.656 1.00 62.28 72 ALA A C 1
ATOM 516 O O . ALA A 1 72 ? 29.990 1.281 35.402 1.00 62.28 72 ALA A O 1
ATOM 517 N N . ALA A 1 73 ? 30.676 0.726 33.325 1.00 61.94 73 ALA A N 1
ATOM 518 C CA . ALA A 1 73 ? 29.510 1.258 32.650 1.00 61.94 73 ALA A CA 1
ATOM 519 C C . ALA A 1 73 ? 28.285 0.528 33.207 1.00 61.94 73 ALA A C 1
ATOM 521 O O . ALA A 1 73 ? 28.202 -0.700 33.137 1.00 61.94 73 ALA A O 1
ATOM 522 N N . THR A 1 74 ? 27.361 1.281 33.802 1.00 63.66 74 THR A N 1
ATOM 523 C CA . THR A 1 74 ? 26.031 0.785 34.135 1.00 63.66 74 THR A CA 1
ATOM 524 C C . THR A 1 74 ? 25.462 0.182 32.860 1.00 63.66 74 THR A C 1
ATOM 526 O O . THR A 1 74 ? 25.239 0.900 31.885 1.00 63.66 74 THR A O 1
ATOM 529 N N . ALA A 1 75 ? 25.322 -1.145 32.840 1.00 55.34 75 ALA A N 1
ATOM 530 C CA . ALA A 1 75 ? 24.718 -1.849 31.726 1.00 55.34 75 ALA A CA 1
ATOM 531 C C . ALA A 1 75 ? 23.355 -1.206 31.462 1.00 55.34 75 ALA A C 1
ATOM 533 O O . ALA A 1 75 ? 22.504 -1.154 32.353 1.00 55.34 75 ALA A O 1
ATOM 534 N N . VAL A 1 76 ? 23.185 -0.665 30.256 1.00 58.16 76 VAL A N 1
ATOM 535 C CA . VAL A 1 76 ? 21.874 -0.249 29.768 1.00 58.16 76 VAL A CA 1
ATOM 536 C C . VAL A 1 76 ? 20.974 -1.484 29.902 1.00 58.16 76 VAL A C 1
ATOM 538 O O . VAL A 1 76 ? 21.412 -2.571 29.504 1.00 58.16 76 VAL A O 1
ATOM 541 N N . PRO A 1 77 ? 19.781 -1.375 30.518 1.00 66.12 77 PRO A N 1
ATOM 542 C CA . PRO A 1 77 ? 18.849 -2.495 30.581 1.00 66.12 77 PRO A CA 1
ATOM 543 C C . PRO A 1 77 ? 18.658 -3.059 29.168 1.00 66.12 77 PRO A C 1
ATOM 545 O O . PRO A 1 77 ? 18.689 -2.277 28.212 1.00 66.12 77 PRO A O 1
ATOM 548 N N . PRO A 1 78 ? 18.517 -4.387 29.004 1.00 57.91 78 PRO A N 1
ATOM 549 C CA . PRO A 1 78 ? 18.281 -4.963 27.691 1.00 57.91 78 PRO A CA 1
ATOM 550 C C . PRO A 1 78 ? 17.069 -4.257 27.088 1.00 57.91 78 PRO A C 1
ATOM 552 O O . PRO A 1 78 ? 15.976 -4.313 27.645 1.00 57.91 78 PRO A O 1
ATOM 555 N N . THR A 1 79 ? 17.287 -3.535 25.990 1.00 54.28 79 THR A N 1
ATOM 556 C CA . THR A 1 79 ? 16.198 -3.043 25.156 1.00 54.28 79 THR A CA 1
ATOM 557 C C . THR A 1 79 ? 15.415 -4.277 24.748 1.00 54.28 79 THR A C 1
ATOM 559 O O . THR A 1 79 ? 15.972 -5.141 24.063 1.00 54.28 79 THR A O 1
ATOM 562 N N . ASP A 1 80 ? 14.174 -4.388 25.227 1.00 43.12 80 ASP A N 1
ATOM 563 C CA . ASP A 1 80 ? 13.256 -5.449 24.835 1.00 43.12 80 ASP A CA 1
ATOM 564 C C . ASP A 1 80 ? 13.306 -5.553 23.314 1.00 43.12 80 ASP A C 1
ATOM 566 O O . ASP A 1 80 ? 12.952 -4.618 22.593 1.00 43.12 80 ASP A O 1
ATOM 570 N N . THR A 1 81 ? 13.862 -6.660 22.824 1.00 55.09 81 THR A N 1
ATOM 571 C CA . THR A 1 81 ? 13.898 -6.924 21.392 1.00 55.09 81 THR A CA 1
ATOM 572 C C . THR A 1 81 ? 12.439 -7.050 20.969 1.00 55.09 81 THR A C 1
ATOM 574 O O . THR A 1 81 ? 11.762 -7.944 21.486 1.00 55.09 81 THR A O 1
ATOM 577 N N . PRO A 1 82 ? 11.917 -6.151 20.112 1.00 58.81 82 PRO A N 1
ATOM 578 C CA . PRO A 1 82 ? 10.519 -6.204 19.726 1.00 58.81 82 PRO A CA 1
ATOM 579 C C . PRO A 1 82 ? 10.222 -7.580 19.136 1.00 58.81 82 PRO A C 1
ATOM 581 O O . PRO A 1 82 ? 11.040 -8.146 18.404 1.00 58.81 82 PRO A O 1
ATOM 584 N N . ALA A 1 83 ? 9.068 -8.135 19.504 1.00 67.00 83 ALA A N 1
ATOM 585 C CA . ALA A 1 83 ? 8.623 -9.415 18.980 1.00 67.00 83 ALA A CA 1
ATOM 586 C C . ALA A 1 83 ? 8.652 -9.385 17.438 1.00 67.00 83 ALA A C 1
ATOM 588 O O . ALA A 1 83 ? 8.323 -8.352 16.845 1.00 67.00 83 ALA A O 1
ATOM 589 N N . PRO A 1 84 ? 9.056 -10.485 16.776 1.00 71.25 84 PRO A N 1
ATOM 590 C CA . PRO A 1 84 ? 9.067 -10.539 15.323 1.00 71.25 84 PRO A CA 1
ATOM 591 C C . PRO A 1 84 ? 7.651 -10.311 14.790 1.00 71.25 84 PRO A C 1
ATOM 593 O O . PRO A 1 84 ? 6.691 -10.915 15.274 1.00 71.25 84 PRO A O 1
ATOM 596 N N . LEU A 1 85 ? 7.531 -9.435 13.794 1.00 74.44 85 LEU A N 1
ATOM 597 C CA . LEU A 1 85 ? 6.249 -9.109 13.184 1.00 74.44 85 LEU A CA 1
ATOM 598 C C . LEU A 1 85 ? 5.702 -10.355 12.458 1.00 74.44 85 LEU A C 1
ATOM 600 O O . LEU A 1 85 ? 6.465 -11.033 11.760 1.00 74.44 85 LEU A O 1
ATOM 604 N N . PRO A 1 86 ? 4.409 -10.696 12.608 1.00 74.75 86 PRO A N 1
ATOM 605 C CA . PRO A 1 86 ? 3.833 -11.826 11.896 1.00 74.75 86 PRO A CA 1
ATOM 606 C C . PRO A 1 86 ? 3.939 -11.601 10.387 1.00 74.75 86 PRO A C 1
ATOM 608 O O . PRO A 1 86 ? 3.813 -10.480 9.900 1.00 74.75 86 PRO A O 1
ATOM 611 N N . THR A 1 87 ? 4.157 -12.673 9.634 1.00 82.75 87 THR A N 1
ATOM 612 C CA . THR A 1 87 ? 4.391 -12.600 8.188 1.00 82.75 87 THR A CA 1
ATOM 613 C C . THR A 1 87 ? 3.358 -13.435 7.435 1.00 82.75 87 THR A C 1
ATOM 615 O O . THR A 1 87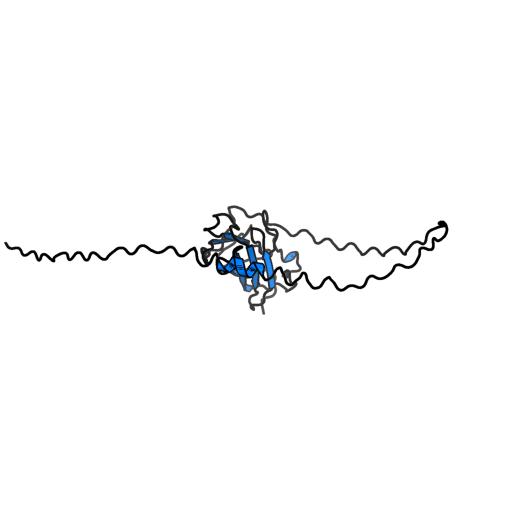 ? 2.961 -14.510 7.888 1.00 82.75 87 THR A O 1
ATOM 618 N N . ALA A 1 88 ? 2.900 -12.943 6.287 1.00 69.38 88 ALA A N 1
ATOM 619 C CA . ALA A 1 88 ? 1.999 -13.634 5.376 1.00 69.38 88 ALA A CA 1
ATOM 620 C C . ALA A 1 88 ? 2.736 -13.966 4.078 1.00 69.38 88 ALA A C 1
ATOM 622 O O . ALA A 1 88 ? 3.190 -13.078 3.354 1.00 69.38 88 ALA A O 1
ATOM 623 N N . VAL A 1 89 ? 2.827 -15.260 3.779 1.00 73.75 89 VAL A N 1
ATOM 624 C CA . VAL A 1 89 ? 3.257 -15.741 2.467 1.00 73.75 89 VAL A CA 1
ATOM 625 C C . VAL A 1 89 ? 2.038 -15.687 1.551 1.00 73.75 89 VAL A C 1
ATOM 627 O O . VAL A 1 89 ? 1.011 -16.275 1.901 1.00 73.75 89 VAL A O 1
ATOM 630 N N . PRO A 1 90 ? 2.115 -15.002 0.405 1.00 66.31 90 PRO A N 1
ATOM 631 C CA . PRO A 1 90 ? 1.034 -14.995 -0.539 1.00 66.31 90 PRO A CA 1
ATOM 632 C C . PRO A 1 90 ? 0.879 -16.369 -1.179 1.00 66.31 90 PRO A C 1
ATOM 634 O O . PRO A 1 90 ? 1.849 -17.055 -1.514 1.00 66.31 90 PRO A O 1
ATOM 637 N N . THR A 1 91 ? -0.371 -16.760 -1.345 1.00 73.62 91 THR A N 1
ATOM 638 C CA . THR A 1 91 ? -0.787 -18.029 -1.922 1.00 73.62 91 THR A CA 1
ATOM 639 C C . THR A 1 91 ? -1.474 -17.789 -3.259 1.00 73.62 91 THR A C 1
ATOM 641 O O . THR A 1 91 ? -2.008 -16.714 -3.516 1.00 73.62 91 THR A O 1
ATOM 644 N N . LEU A 1 92 ? -1.497 -18.804 -4.129 1.00 68.19 92 LEU A N 1
ATOM 645 C CA . LEU A 1 92 ? -2.180 -18.716 -5.428 1.00 68.19 92 LEU A CA 1
ATOM 646 C C . LEU A 1 92 ? -3.691 -18.429 -5.289 1.00 68.19 92 LEU A C 1
ATOM 648 O O . LEU A 1 92 ? -4.326 -17.983 -6.236 1.00 68.19 92 LEU A O 1
ATOM 652 N N . SER A 1 93 ? -4.263 -18.699 -4.115 1.00 82.31 93 SER A N 1
ATOM 653 C CA . SER A 1 93 ? -5.670 -18.473 -3.781 1.00 82.31 93 SER A CA 1
ATOM 654 C C . SER A 1 93 ? -5.962 -17.104 -3.167 1.00 82.31 93 SER A C 1
ATOM 656 O O . SER A 1 93 ? -7.116 -16.846 -2.826 1.00 82.31 93 SER A O 1
ATOM 658 N N . ASP A 1 94 ? -4.955 -16.248 -2.977 1.00 88.94 94 ASP A N 1
ATOM 659 C CA . ASP A 1 94 ? -5.194 -14.938 -2.381 1.00 88.94 94 ASP A CA 1
ATOM 660 C C . ASP A 1 94 ? -6.051 -14.068 -3.309 1.00 88.94 94 ASP A C 1
ATOM 662 O O . ASP A 1 94 ? -5.795 -14.009 -4.516 1.00 88.94 94 ASP A O 1
ATOM 666 N N . PRO A 1 95 ? -7.058 -13.366 -2.768 1.00 92.56 95 PRO A N 1
ATOM 667 C CA . PRO A 1 95 ? -7.925 -12.542 -3.586 1.00 92.56 95 PRO A CA 1
ATOM 668 C C . PRO A 1 95 ? -7.196 -11.293 -4.089 1.00 92.56 95 PRO A C 1
ATOM 670 O O . PRO A 1 95 ? -6.408 -10.667 -3.370 1.00 92.56 95 PRO A O 1
ATOM 673 N N . THR A 1 96 ? -7.524 -10.905 -5.320 1.00 92.94 96 THR A N 1
ATOM 674 C CA . THR A 1 96 ? -7.163 -9.613 -5.899 1.00 92.94 96 THR A CA 1
ATOM 675 C C . THR A 1 96 ? -8.308 -8.625 -5.737 1.00 92.94 96 THR A C 1
ATOM 677 O O . THR A 1 96 ? -9.485 -8.978 -5.857 1.00 92.94 96 THR A O 1
ATOM 680 N N . VAL A 1 97 ? -7.976 -7.367 -5.450 1.00 91.62 97 VAL A N 1
ATOM 681 C CA . VAL A 1 97 ? -8.982 -6.301 -5.455 1.00 91.62 97 VAL A CA 1
ATOM 682 C C . VAL A 1 97 ? -9.360 -6.028 -6.921 1.00 91.62 97 VAL A C 1
ATOM 684 O O . VAL A 1 97 ? -8.466 -5.906 -7.761 1.00 91.62 97 VAL A O 1
ATOM 687 N N . PRO A 1 98 ? -10.653 -5.977 -7.281 1.00 82.25 98 PRO A N 1
ATOM 688 C CA . PRO A 1 98 ? -11.068 -5.792 -8.666 1.00 82.25 98 PRO A CA 1
ATOM 689 C C . PRO A 1 98 ? -10.886 -4.338 -9.121 1.00 82.25 98 PRO A C 1
ATOM 691 O O . PRO A 1 98 ? -10.830 -3.416 -8.311 1.00 82.25 98 PRO A O 1
ATOM 694 N N . GLY A 1 99 ? -10.854 -4.128 -10.439 1.00 74.62 99 GLY A N 1
ATOM 695 C CA . GLY A 1 99 ? -10.823 -2.785 -11.035 1.00 74.62 99 GLY A CA 1
ATOM 696 C C . GLY A 1 99 ? -9.425 -2.214 -11.276 1.00 74.62 99 GLY A C 1
ATOM 697 O O . GLY A 1 99 ? -9.305 -1.058 -11.676 1.00 74.62 99 GLY A O 1
ATOM 698 N N . PHE A 1 100 ? -8.382 -3.022 -11.091 1.00 76.81 100 PHE A N 1
ATOM 699 C CA . PHE A 1 100 ? -7.000 -2.647 -11.380 1.00 76.81 100 PHE A CA 1
ATOM 700 C C . PHE A 1 100 ? -6.479 -3.367 -12.624 1.00 76.81 100 PHE A C 1
ATOM 702 O O . PHE A 1 100 ? -6.897 -4.479 -12.938 1.00 76.81 100 PHE A O 1
ATOM 709 N N . GLY A 1 101 ? -5.601 -2.694 -13.364 1.00 85.38 101 GLY A N 1
ATOM 710 C CA . GLY A 1 101 ? -5.060 -3.191 -14.622 1.00 85.38 101 GLY A CA 1
ATOM 711 C C . GLY A 1 101 ? -3.899 -2.325 -15.086 1.00 85.38 101 GLY A C 1
ATOM 712 O O . GLY A 1 101 ? -2.925 -2.142 -14.355 1.00 85.38 101 GLY A O 1
ATOM 713 N N . THR A 1 102 ? -3.997 -1.792 -16.302 1.00 91.88 102 THR A N 1
ATOM 714 C CA . THR A 1 102 ? -2.937 -0.967 -16.883 1.00 91.88 102 THR A CA 1
ATOM 715 C C . THR A 1 102 ? -3.116 0.514 -16.544 1.00 91.88 102 THR A C 1
ATOM 717 O O . THR A 1 102 ? -4.134 1.111 -16.888 1.00 91.88 102 THR A O 1
ATOM 720 N N . THR A 1 103 ? -2.085 1.122 -15.958 1.00 92.75 103 THR A N 1
ATOM 721 C CA . THR A 1 103 ? -2.018 2.553 -15.623 1.00 92.75 103 THR A CA 1
ATOM 722 C C . THR A 1 103 ? -0.673 3.106 -16.082 1.00 92.75 103 THR A C 1
ATOM 724 O O . THR A 1 103 ? 0.364 2.534 -15.767 1.00 92.75 103 THR A O 1
ATOM 727 N N . ASN A 1 104 ? -0.667 4.205 -16.846 1.00 93.62 104 ASN A N 1
ATOM 728 C CA . ASN A 1 104 ? 0.552 4.852 -17.368 1.00 93.62 104 ASN A CA 1
ATOM 729 C C . ASN A 1 104 ? 1.550 3.885 -18.040 1.00 93.62 104 ASN A C 1
ATOM 731 O O . ASN A 1 104 ? 2.763 4.053 -17.955 1.00 93.62 104 ASN A O 1
ATOM 735 N N . GLY A 1 105 ? 1.031 2.860 -18.725 1.00 93.31 105 GLY A N 1
ATOM 736 C CA . GLY A 1 105 ? 1.842 1.857 -19.416 1.00 93.31 105 GLY A CA 1
ATOM 737 C C . GLY A 1 105 ? 2.508 0.825 -18.501 1.00 93.31 105 GLY A C 1
ATOM 738 O O . GLY A 1 105 ? 3.372 0.101 -18.982 1.00 93.31 105 GLY A O 1
ATOM 739 N N . LEU A 1 106 ? 2.120 0.762 -17.226 1.00 95.88 106 LEU A N 1
ATOM 740 C CA . LEU A 1 106 ? 2.466 -0.287 -16.266 1.00 95.88 106 LEU A CA 1
ATOM 741 C C . LEU A 1 106 ? 1.250 -1.178 -16.021 1.00 95.88 106 LEU A C 1
ATOM 743 O O . LEU A 1 106 ? 0.123 -0.688 -16.038 1.00 95.88 106 LEU A O 1
ATOM 747 N N . THR A 1 107 ? 1.461 -2.468 -15.776 1.00 96.50 107 THR A N 1
ATOM 748 C CA . THR A 1 107 ? 0.391 -3.412 -15.419 1.00 96.50 107 THR A CA 1
ATOM 749 C C . THR A 1 107 ? 0.542 -3.802 -13.962 1.00 96.50 107 THR A C 1
ATOM 751 O O . THR A 1 107 ? 1.638 -4.180 -13.554 1.00 96.50 107 THR A O 1
ATOM 754 N N . GLY A 1 108 ? -0.536 -3.720 -13.184 1.00 96.00 108 GLY A N 1
ATOM 755 C CA . GLY A 1 108 ? -0.476 -4.089 -11.777 1.00 96.00 108 GLY A CA 1
ATOM 756 C C . GLY A 1 108 ? -1.812 -4.476 -11.163 1.00 96.00 108 GLY A C 1
ATOM 757 O O . GLY A 1 108 ? -2.881 -4.070 -11.625 1.00 96.00 108 GLY A O 1
ATOM 758 N N . GLU A 1 109 ? -1.716 -5.253 -10.093 1.00 95.62 109 GLU A N 1
ATOM 759 C CA . GLU A 1 109 ? -2.828 -5.794 -9.323 1.00 95.62 109 GLU A CA 1
ATOM 760 C C . GLU A 1 109 ? -2.540 -5.719 -7.821 1.00 95.62 109 GLU A C 1
ATOM 762 O O . GLU A 1 109 ? -1.409 -5.907 -7.365 1.00 95.62 109 GLU A O 1
ATOM 767 N N . ILE A 1 110 ? -3.585 -5.449 -7.041 1.00 95.81 110 ILE A N 1
ATOM 768 C CA . ILE A 1 110 ? -3.504 -5.439 -5.581 1.00 95.81 110 ILE A CA 1
ATOM 769 C C . ILE A 1 110 ? -3.944 -6.805 -5.084 1.00 95.81 110 ILE A C 1
ATOM 771 O O . ILE A 1 110 ? -5.069 -7.228 -5.346 1.00 95.81 110 ILE A O 1
ATOM 775 N N . ILE A 1 111 ? -3.071 -7.467 -4.337 1.00 95.31 111 ILE A N 1
ATOM 776 C CA . ILE A 1 111 ? -3.295 -8.793 -3.764 1.00 95.31 111 ILE A CA 1
ATOM 777 C C . ILE A 1 111 ? -3.437 -8.632 -2.251 1.00 95.31 111 ILE A C 1
ATOM 779 O O . ILE A 1 111 ? -2.725 -7.824 -1.646 1.00 95.31 111 ILE A O 1
ATOM 783 N N . LEU A 1 112 ? -4.333 -9.405 -1.633 1.00 95.44 112 LEU A N 1
ATOM 784 C CA . LEU A 1 112 ? -4.588 -9.385 -0.190 1.00 95.44 112 LEU A CA 1
ATOM 785 C C . LEU A 1 112 ? -4.135 -10.708 0.469 1.00 95.44 112 LEU A C 1
ATOM 787 O O . LEU A 1 112 ? -4.945 -11.630 0.609 1.00 95.44 112 LEU A O 1
ATOM 791 N N . PRO A 1 113 ? -2.856 -10.841 0.879 1.00 93.25 113 PRO A N 1
ATOM 792 C CA . PRO A 1 113 ? -2.323 -12.106 1.373 1.00 93.25 113 PRO A CA 1
ATOM 793 C C . PRO A 1 113 ? -3.048 -12.649 2.604 1.00 93.25 113 PRO A C 1
ATOM 795 O O . PRO A 1 113 ? -3.111 -11.991 3.645 1.00 93.25 113 PRO A O 1
ATOM 798 N N . GLY A 1 114 ? -3.576 -13.872 2.501 1.00 90.12 114 GLY A N 1
ATOM 799 C CA . GLY A 1 114 ? -4.309 -14.515 3.594 1.00 90.12 114 GLY A CA 1
ATOM 800 C C . GLY A 1 114 ? -5.630 -13.831 3.970 1.00 90.12 114 GLY A C 1
ATOM 801 O O . GLY A 1 114 ? -6.157 -14.091 5.055 1.00 90.12 114 GLY A O 1
ATOM 802 N N . TYR A 1 115 ? -6.159 -12.951 3.114 1.00 93.56 115 TYR A N 1
ATOM 803 C CA . TYR A 1 115 ? -7.457 -12.318 3.324 1.00 93.56 115 TYR A CA 1
ATOM 804 C C . TYR A 1 115 ? -8.602 -13.297 3.063 1.00 93.56 115 TYR A C 1
ATOM 806 O O . TYR A 1 115 ? -8.632 -13.993 2.049 1.00 93.56 115 TYR A O 1
ATOM 814 N N . VAL A 1 116 ? -9.575 -13.311 3.973 1.00 90.06 116 VAL A N 1
ATOM 815 C CA . VAL A 1 116 ? -10.801 -14.102 3.856 1.00 90.06 116 VAL A CA 1
ATOM 816 C C . VAL A 1 116 ? -11.977 -13.179 4.137 1.00 90.06 116 VAL A C 1
ATOM 818 O O . VAL A 1 116 ? -12.173 -12.743 5.270 1.00 90.06 116 VAL A O 1
ATOM 821 N N . GLY A 1 117 ? -12.756 -12.872 3.105 1.00 90.44 117 GLY A N 1
ATOM 822 C CA . GLY A 1 117 ? -13.885 -11.959 3.217 1.00 90.44 117 GLY A CA 1
ATOM 823 C C . GLY A 1 117 ? -14.378 -11.457 1.861 1.00 90.44 117 GLY A C 1
ATOM 824 O O . GLY A 1 117 ? -13.848 -11.860 0.822 1.00 90.44 117 GLY A O 1
ATOM 825 N N . PRO A 1 118 ? -15.405 -10.594 1.856 1.00 90.75 118 PRO A N 1
ATOM 826 C CA . PRO A 1 118 ? -15.843 -9.905 0.649 1.00 90.75 118 PRO A CA 1
ATOM 827 C C . PRO A 1 118 ? -14.762 -8.931 0.153 1.00 90.75 118 PRO A C 1
ATOM 829 O O . PRO A 1 118 ? -14.085 -8.285 0.945 1.00 90.75 118 PRO A O 1
ATOM 832 N N . ILE A 1 119 ? -14.615 -8.817 -1.167 1.00 90.44 119 ILE A N 1
ATOM 833 C CA . ILE A 1 119 ? -13.688 -7.868 -1.819 1.00 90.44 119 ILE A CA 1
ATOM 834 C C . ILE A 1 119 ? -14.365 -6.555 -2.232 1.00 90.44 119 ILE A C 1
ATOM 836 O O . ILE A 1 119 ? -13.695 -5.633 -2.687 1.00 90.44 119 ILE A O 1
ATOM 840 N N . ASP A 1 120 ? -15.685 -6.468 -2.066 1.00 87.12 120 ASP A N 1
ATOM 841 C CA . ASP A 1 120 ? -16.484 -5.283 -2.368 1.00 87.12 120 ASP A CA 1
ATOM 842 C C . ASP A 1 120 ? -17.611 -5.128 -1.323 1.00 87.12 120 ASP A C 1
ATOM 844 O O . ASP A 1 120 ? -18.651 -5.788 -1.435 1.00 87.12 120 ASP A O 1
ATOM 848 N N . PRO A 1 121 ? -17.399 -4.333 -0.254 1.00 89.69 121 PRO A N 1
ATOM 849 C CA . PRO A 1 121 ? -16.148 -3.661 0.111 1.00 89.69 121 PRO A CA 1
ATOM 850 C C . PRO A 1 121 ? -15.143 -4.614 0.782 1.00 89.69 121 PRO A C 1
ATOM 852 O O . PRO A 1 121 ? -15.537 -5.574 1.445 1.00 89.69 121 PRO A O 1
ATOM 855 N N . VAL A 1 122 ? -13.847 -4.296 0.694 1.00 96.38 122 VAL A N 1
ATOM 856 C CA . VAL A 1 122 ? -12.810 -4.947 1.514 1.00 96.38 122 VAL A CA 1
ATOM 857 C C . VAL A 1 122 ? -12.972 -4.508 2.970 1.00 96.38 122 VAL A C 1
ATOM 859 O O . VAL A 1 122 ? -12.967 -3.313 3.277 1.00 96.38 122 VAL A O 1
ATOM 862 N N . VAL A 1 123 ? -13.089 -5.473 3.881 1.00 96.56 123 VAL A N 1
ATOM 863 C CA . VAL A 1 123 ? -13.233 -5.224 5.323 1.00 96.56 123 VAL A CA 1
ATOM 864 C C . VAL A 1 123 ? -12.141 -5.953 6.095 1.00 96.56 123 VAL A C 1
ATOM 866 O O . VAL A 1 123 ? -12.110 -7.184 6.096 1.00 96.56 123 VAL A O 1
ATOM 869 N N . PHE A 1 124 ? -11.274 -5.203 6.774 1.00 96.69 124 PHE A N 1
ATOM 870 C CA . PHE A 1 124 ? -10.294 -5.734 7.719 1.00 96.69 124 PHE A CA 1
ATOM 871 C C . PHE A 1 124 ? -10.838 -5.693 9.149 1.00 96.69 124 PHE A C 1
ATOM 873 O O . PHE A 1 124 ? -11.688 -4.871 9.496 1.00 96.69 124 PHE A O 1
ATOM 880 N N . THR A 1 125 ? -10.342 -6.606 9.979 1.00 95.12 125 THR A N 1
ATOM 881 C CA . THR A 1 125 ? -10.652 -6.660 11.411 1.00 95.12 125 THR A CA 1
ATOM 882 C C . THR A 1 125 ? -9.395 -6.335 12.212 1.00 95.12 125 THR A C 1
ATOM 884 O O . THR A 1 125 ? -8.930 -5.203 12.185 1.00 95.12 125 THR A O 1
ATOM 887 N N . ASP A 1 126 ? -8.792 -7.331 12.858 1.00 94.81 126 ASP A N 1
ATOM 888 C CA . ASP A 1 126 ? -7.622 -7.150 13.719 1.00 94.81 126 ASP A CA 1
ATOM 889 C C . ASP A 1 126 ? -6.290 -7.156 12.959 1.00 94.81 126 ASP A C 1
ATOM 891 O O . ASP A 1 126 ? -5.254 -6.784 13.501 1.00 94.81 126 ASP A O 1
ATOM 895 N N . ARG A 1 127 ? -6.293 -7.583 11.694 1.00 95.44 127 ARG A N 1
ATOM 896 C CA . ARG A 1 127 ? -5.080 -7.686 10.883 1.00 95.44 127 ARG A CA 1
ATOM 897 C C . ARG A 1 127 ? -5.262 -7.092 9.502 1.00 95.44 127 ARG A C 1
ATOM 899 O O . ARG A 1 127 ? -6.324 -7.245 8.897 1.00 95.44 127 ARG A O 1
ATOM 906 N N . ILE A 1 128 ? -4.195 -6.496 8.987 1.00 97.19 128 ILE A N 1
ATOM 907 C CA . ILE A 1 128 ? -4.152 -5.916 7.651 1.00 97.19 128 ILE A CA 1
ATOM 908 C C . ILE A 1 128 ? -2.801 -6.184 6.989 1.00 97.19 128 ILE A C 1
ATOM 910 O O . ILE A 1 128 ? -1.737 -6.093 7.603 1.00 97.19 128 ILE A O 1
ATOM 914 N N . VAL A 1 129 ? -2.870 -6.551 5.714 1.00 96.88 129 VAL A N 1
ATOM 915 C CA . VAL A 1 129 ? -1.740 -6.647 4.795 1.00 96.88 129 VAL A CA 1
ATOM 916 C C . VAL A 1 129 ? -2.289 -6.586 3.376 1.00 96.88 129 VAL A C 1
ATOM 918 O O . VAL A 1 129 ? -3.332 -7.167 3.076 1.00 96.88 129 VAL A O 1
ATOM 921 N N . PHE A 1 130 ? -1.585 -5.888 2.502 1.00 96.69 130 PHE A N 1
ATOM 922 C CA . PHE A 1 130 ? -1.803 -5.951 1.065 1.00 96.69 130 PHE A CA 1
ATOM 923 C C . PHE A 1 130 ? -0.466 -5.775 0.356 1.00 96.69 130 PHE A C 1
ATOM 925 O O . PHE A 1 130 ? 0.495 -5.253 0.930 1.00 96.69 130 PHE A O 1
ATOM 932 N N . ARG A 1 131 ? -0.396 -6.242 -0.887 1.00 95.69 131 ARG A N 1
ATOM 933 C CA . ARG A 1 131 ? 0.768 -6.044 -1.747 1.00 95.69 131 ARG A CA 1
ATOM 934 C C . ARG A 1 131 ? 0.344 -5.575 -3.124 1.00 95.69 131 ARG A C 1
ATOM 936 O O . ARG A 1 131 ? -0.711 -5.980 -3.612 1.00 95.69 131 ARG A O 1
ATOM 943 N N . LEU A 1 132 ? 1.201 -4.790 -3.757 1.00 97.06 132 LEU A N 1
ATOM 944 C CA . LEU A 1 132 ? 1.106 -4.518 -5.183 1.00 97.06 132 LEU A CA 1
ATOM 945 C C . LEU A 1 132 ? 2.025 -5.488 -5.925 1.00 97.06 132 LEU A C 1
ATOM 947 O O . LEU A 1 132 ? 3.217 -5.541 -5.627 1.00 97.06 132 LEU A O 1
ATOM 951 N N . ALA A 1 133 ? 1.477 -6.235 -6.881 1.00 95.88 133 ALA A N 1
ATOM 952 C CA . ALA A 1 133 ? 2.270 -6.852 -7.937 1.00 95.88 133 ALA A CA 1
ATOM 953 C C . ALA A 1 133 ? 2.195 -5.931 -9.156 1.00 95.88 133 ALA A C 1
ATOM 955 O O . ALA A 1 133 ? 1.099 -5.606 -9.612 1.00 95.88 133 ALA A O 1
ATOM 956 N N . VAL A 1 134 ? 3.334 -5.452 -9.650 1.00 97.00 134 VAL A N 1
ATOM 957 C CA . VAL A 1 134 ? 3.379 -4.465 -10.736 1.00 97.00 134 VAL A CA 1
ATOM 958 C C . VAL A 1 134 ? 4.624 -4.640 -11.586 1.00 97.00 134 VAL A C 1
ATOM 960 O O . VAL A 1 134 ? 5.708 -4.927 -11.085 1.00 97.00 134 VAL A O 1
ATOM 963 N N . PHE A 1 135 ? 4.475 -4.452 -12.892 1.00 96.75 135 PHE A N 1
ATOM 964 C CA . PHE A 1 135 ? 5.576 -4.559 -13.835 1.00 96.75 135 PHE A CA 1
ATOM 965 C C . PHE A 1 135 ? 5.389 -3.654 -15.053 1.00 96.75 135 PHE A C 1
ATOM 967 O O . PHE A 1 135 ? 4.272 -3.282 -15.431 1.00 96.75 135 PHE A O 1
ATOM 974 N N . ASP A 1 136 ? 6.508 -3.319 -15.685 1.00 96.62 136 ASP A N 1
ATOM 975 C CA . ASP A 1 136 ? 6.550 -2.706 -17.005 1.00 96.62 136 ASP A CA 1
ATOM 976 C C . ASP A 1 136 ? 6.567 -3.790 -18.100 1.00 96.62 136 ASP A C 1
ATOM 978 O O . ASP A 1 136 ? 7.578 -4.489 -18.238 1.00 96.62 136 ASP A O 1
ATOM 982 N N . PRO A 1 137 ? 5.501 -3.928 -18.912 1.00 96.06 137 PRO A N 1
ATOM 983 C CA . PRO A 1 137 ? 5.437 -4.943 -19.961 1.00 96.06 137 PRO A CA 1
ATOM 984 C C . PRO A 1 137 ? 6.532 -4.797 -21.031 1.00 96.06 137 PRO A C 1
ATOM 986 O O . PRO A 1 137 ? 6.848 -5.792 -21.683 1.00 96.06 137 PRO A O 1
ATOM 989 N N . ASP A 1 138 ? 7.126 -3.608 -21.196 1.00 95.44 138 ASP A N 1
ATOM 990 C CA . ASP A 1 138 ? 8.220 -3.371 -22.147 1.00 95.44 138 ASP A CA 1
ATOM 991 C C . ASP A 1 138 ? 9.569 -3.898 -21.622 1.00 95.44 138 ASP A C 1
ATOM 993 O O . ASP A 1 138 ? 10.484 -4.163 -22.403 1.00 95.44 138 ASP A O 1
ATOM 997 N N . ALA A 1 139 ? 9.701 -4.069 -20.302 1.00 95.56 139 ALA A N 1
ATOM 998 C CA . ALA A 1 139 ? 10.909 -4.578 -19.654 1.00 95.56 139 ALA A CA 1
ATOM 999 C C . ALA A 1 139 ? 10.811 -6.065 -19.274 1.00 95.56 139 ALA A C 1
ATOM 1001 O O . ALA A 1 139 ? 11.830 -6.754 -19.211 1.00 95.56 139 ALA A O 1
ATOM 1002 N N . GLY A 1 140 ? 9.601 -6.570 -19.018 1.00 95.75 140 GLY A N 1
ATOM 1003 C CA . GLY A 1 140 ? 9.355 -7.978 -18.713 1.00 95.75 140 GLY A CA 1
ATOM 1004 C C . GLY A 1 140 ? 7.974 -8.234 -18.111 1.00 95.75 140 GLY A C 1
ATOM 1005 O O . GLY A 1 140 ? 7.316 -7.326 -17.629 1.00 95.75 140 GLY A O 1
ATOM 1006 N N . GLN A 1 141 ? 7.532 -9.493 -18.114 1.00 95.06 141 GLN A N 1
ATOM 1007 C CA . GLN A 1 141 ? 6.236 -9.915 -17.551 1.00 95.06 141 GLN A CA 1
ATOM 1008 C C . GLN A 1 141 ? 6.406 -10.619 -16.198 1.00 95.06 141 GLN A C 1
ATOM 1010 O O . GLN A 1 141 ? 5.891 -11.712 -15.975 1.00 95.06 141 GLN A O 1
ATOM 1015 N N . PHE A 1 142 ? 7.198 -10.024 -15.312 1.00 94.12 142 PHE A N 1
ATOM 1016 C CA . PHE A 1 142 ? 7.432 -10.523 -13.959 1.00 94.12 142 PHE A CA 1
ATOM 1017 C C . PHE A 1 142 ? 7.361 -9.364 -12.969 1.00 94.12 142 PHE A C 1
ATOM 1019 O O . PHE A 1 142 ? 7.731 -8.240 -13.306 1.00 94.12 142 PHE A O 1
ATOM 1026 N N . ASP A 1 143 ? 6.891 -9.640 -11.754 1.00 94.25 143 ASP A N 1
ATOM 1027 C CA . ASP A 1 143 ? 6.718 -8.622 -10.716 1.00 94.25 143 ASP A CA 1
ATOM 1028 C C . ASP A 1 143 ? 8.028 -7.861 -10.439 1.00 94.25 143 ASP A C 1
ATOM 1030 O O . ASP A 1 143 ? 9.086 -8.461 -10.225 1.00 94.25 143 ASP A O 1
ATOM 1034 N N . GLY A 1 144 ? 7.951 -6.532 -10.474 1.00 95.44 144 GLY A N 1
ATOM 1035 C CA . GLY A 1 144 ? 9.073 -5.614 -10.312 1.00 95.44 144 GLY A CA 1
ATOM 1036 C C . GLY A 1 144 ? 9.874 -5.292 -11.580 1.00 95.44 144 GLY A C 1
ATOM 1037 O O . GLY A 1 144 ? 10.848 -4.541 -11.489 1.00 95.44 144 GLY A O 1
ATOM 1038 N N . ALA A 1 145 ? 9.509 -5.800 -12.766 1.00 96.31 145 ALA A N 1
ATOM 1039 C CA . ALA A 1 145 ? 10.235 -5.465 -13.998 1.00 96.31 145 ALA A CA 1
ATOM 1040 C C . ALA A 1 145 ? 10.227 -3.943 -14.267 1.00 96.31 145 ALA A C 1
ATOM 1042 O O . ALA A 1 145 ? 9.165 -3.345 -14.428 1.00 96.31 145 ALA A O 1
ATOM 1043 N N . ASN A 1 146 ? 11.421 -3.329 -14.314 1.00 95.81 146 ASN A N 1
ATOM 1044 C CA . ASN A 1 146 ? 11.662 -1.876 -14.443 1.00 95.81 146 ASN A CA 1
ATOM 1045 C C . ASN A 1 146 ? 10.983 -1.002 -13.366 1.00 95.81 146 ASN A C 1
ATOM 1047 O O . ASN A 1 146 ? 10.747 0.190 -13.567 1.00 95.81 146 ASN A O 1
ATOM 1051 N N . ILE A 1 147 ? 10.716 -1.558 -12.186 1.00 97.06 147 ILE A N 1
ATOM 1052 C CA . ILE A 1 147 ? 10.170 -0.803 -11.057 1.00 97.06 147 ILE A CA 1
ATOM 1053 C C . ILE A 1 147 ? 11.305 -0.460 -10.086 1.00 97.06 147 ILE A C 1
ATOM 1055 O O . ILE A 1 147 ? 12.086 -1.327 -9.694 1.00 97.06 147 ILE A O 1
ATOM 1059 N N . ALA A 1 148 ? 11.446 0.821 -9.738 1.00 96.25 148 ALA A N 1
ATOM 1060 C CA . ALA A 1 148 ? 12.460 1.289 -8.788 1.00 96.25 148 ALA A CA 1
ATOM 1061 C C . ALA A 1 148 ? 11.938 1.305 -7.358 1.00 96.25 148 ALA A C 1
ATOM 1063 O O . ALA A 1 148 ? 12.647 0.921 -6.430 1.00 96.25 148 ALA A O 1
ATOM 1064 N N . ARG A 1 149 ? 10.723 1.822 -7.179 1.00 96.19 149 ARG A N 1
ATOM 1065 C CA . ARG A 1 149 ? 10.132 2.036 -5.864 1.00 96.19 149 ARG A CA 1
ATOM 1066 C C . ARG A 1 149 ? 8.618 2.029 -5.966 1.00 96.19 149 ARG A C 1
ATOM 1068 O O . ARG A 1 149 ? 8.062 2.509 -6.954 1.00 96.19 149 ARG A O 1
ATOM 1075 N N . VAL A 1 150 ? 7.980 1.543 -4.912 1.00 97.75 150 VAL A N 1
ATOM 1076 C CA . VAL A 1 150 ? 6.565 1.768 -4.643 1.00 97.75 150 VAL A CA 1
ATOM 1077 C C . VAL A 1 150 ? 6.439 2.450 -3.289 1.00 97.75 150 VAL A C 1
ATOM 1079 O O . VAL A 1 150 ? 6.910 1.924 -2.285 1.00 97.75 150 VAL A O 1
ATOM 1082 N N . ASP A 1 151 ? 5.819 3.623 -3.259 1.00 97.88 151 ASP A N 1
ATOM 1083 C CA . ASP A 1 151 ? 5.464 4.307 -2.021 1.00 97.88 151 ASP A CA 1
ATOM 1084 C C . ASP A 1 151 ? 4.038 3.921 -1.643 1.00 97.88 151 ASP A C 1
ATOM 1086 O O . ASP A 1 151 ? 3.079 4.289 -2.329 1.00 97.88 151 ASP A O 1
ATOM 1090 N N . VAL A 1 152 ? 3.903 3.158 -0.561 1.00 98.31 152 VAL A N 1
ATOM 1091 C CA . VAL A 1 152 ? 2.606 2.783 -0.003 1.00 98.31 152 VAL A CA 1
ATOM 1092 C C . VAL A 1 152 ? 2.209 3.800 1.059 1.00 98.31 152 VAL A C 1
ATOM 1094 O O . VAL A 1 152 ? 3.002 4.105 1.947 1.00 98.31 152 VAL A O 1
ATOM 1097 N N . SER A 1 153 ? 0.975 4.293 1.019 1.00 98.31 153 SER A N 1
ATOM 1098 C CA . SER A 1 153 ? 0.383 5.088 2.093 1.00 98.31 153 SER A CA 1
ATOM 1099 C C . SER A 1 153 ? -1.016 4.598 2.448 1.00 98.31 153 SER A C 1
ATOM 1101 O O . SER A 1 153 ? -1.718 4.011 1.619 1.00 98.31 153 SER A O 1
ATOM 1103 N N . ILE A 1 154 ? -1.411 4.830 3.698 1.00 98.62 154 ILE A N 1
ATOM 1104 C CA . ILE A 1 154 ? -2.774 4.613 4.178 1.00 98.62 154 ILE A CA 1
ATOM 1105 C C . ILE A 1 154 ? -3.263 5.908 4.802 1.00 98.62 154 ILE A C 1
ATOM 1107 O O . ILE A 1 154 ? -2.641 6.421 5.735 1.00 98.62 154 ILE A O 1
ATOM 1111 N N . ASP A 1 155 ? -4.397 6.382 4.305 1.00 97.88 155 ASP A N 1
ATOM 1112 C CA . ASP A 1 155 ? -5.118 7.525 4.840 1.00 97.88 155 ASP A CA 1
ATOM 1113 C C . ASP A 1 155 ? -6.340 7.038 5.629 1.00 97.88 155 ASP A C 1
ATOM 1115 O O . ASP A 1 155 ? -7.014 6.075 5.241 1.00 97.88 155 ASP A O 1
ATOM 1119 N N . ASP A 1 156 ? -6.605 7.683 6.763 1.00 96.50 156 ASP A N 1
ATOM 1120 C CA . ASP A 1 156 ? -7.807 7.465 7.564 1.00 96.50 156 ASP A CA 1
ATOM 1121 C C . ASP A 1 156 ? -9.058 8.096 6.910 1.00 96.50 156 AS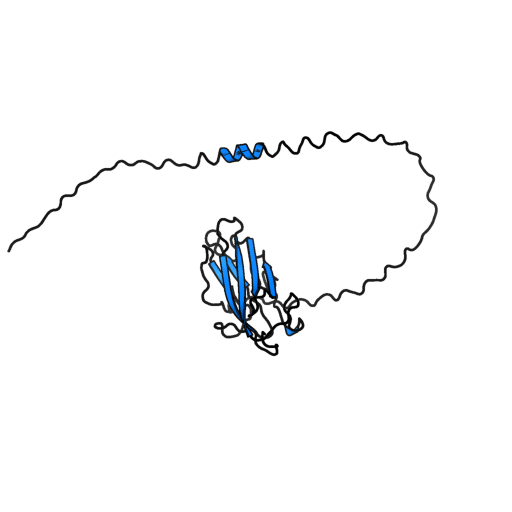P A C 1
ATOM 1123 O O . ASP A 1 156 ? -8.945 8.849 5.937 1.00 96.50 156 ASP A O 1
ATOM 1127 N N . PRO A 1 157 ? -10.273 7.828 7.426 1.00 95.12 157 PRO A N 1
ATOM 1128 C CA . PRO A 1 157 ? -11.501 8.407 6.876 1.00 95.12 157 PRO A CA 1
ATOM 1129 C C . PRO A 1 157 ? -11.594 9.938 6.947 1.00 95.12 157 PRO A C 1
ATOM 1131 O O . PRO A 1 157 ? -12.465 10.522 6.304 1.00 95.12 157 PRO A O 1
ATOM 1134 N N . LEU A 1 158 ? -10.726 10.591 7.723 1.00 93.12 158 LEU A N 1
ATOM 1135 C CA . LEU A 1 158 ? -10.627 12.048 7.830 1.00 93.12 158 LEU A CA 1
ATOM 1136 C C . LEU A 1 158 ? -9.620 12.624 6.818 1.00 93.12 158 LEU A C 1
ATOM 1138 O O . LEU A 1 158 ? -9.501 13.843 6.697 1.00 93.12 158 LEU A O 1
ATOM 1142 N N . GLY A 1 159 ? -8.914 11.762 6.080 1.00 94.00 159 GLY A N 1
ATOM 1143 C CA . GLY A 1 159 ? -7.890 12.124 5.106 1.00 94.00 159 GLY A CA 1
ATOM 1144 C C . GLY A 1 159 ? -6.496 12.321 5.701 1.00 94.00 159 GLY A C 1
ATOM 1145 O O . GLY A 1 159 ? -5.628 12.856 5.013 1.00 94.00 159 GLY A O 1
ATOM 1146 N N . ASN A 1 160 ? -6.253 11.916 6.952 1.00 95.31 160 ASN A N 1
ATOM 1147 C CA . ASN A 1 160 ? -4.916 11.966 7.538 1.00 95.31 160 ASN A CA 1
ATOM 1148 C C . ASN A 1 160 ? -4.133 10.705 7.179 1.00 95.31 160 ASN A C 1
ATOM 1150 O O . ASN A 1 160 ? -4.607 9.589 7.395 1.00 95.31 160 ASN A O 1
ATOM 1154 N N . THR A 1 161 ? -2.891 10.866 6.731 1.00 97.62 161 THR A N 1
ATOM 1155 C CA . THR A 1 161 ? -1.993 9.730 6.518 1.00 97.62 161 THR A CA 1
ATOM 1156 C C . THR A 1 161 ? -1.565 9.125 7.853 1.00 97.62 161 THR A C 1
ATOM 1158 O O . THR A 1 161 ? -0.854 9.745 8.646 1.00 97.62 161 THR A O 1
ATOM 1161 N N . VAL A 1 162 ? -1.983 7.885 8.087 1.00 97.44 162 VAL A N 1
ATOM 1162 C CA . VAL A 1 162 ? -1.696 7.116 9.306 1.00 97.44 162 VAL A CA 1
ATOM 1163 C C . VAL A 1 162 ? -0.559 6.115 9.123 1.00 97.44 162 VAL A C 1
ATOM 1165 O O . VAL A 1 162 ? -0.008 5.606 10.098 1.00 97.44 162 VAL A O 1
ATOM 1168 N N . HIS A 1 163 ? -0.171 5.838 7.877 1.00 98.00 163 HIS A N 1
ATOM 1169 C CA . HIS A 1 163 ? 0.942 4.948 7.573 1.00 98.00 163 HIS A CA 1
ATOM 1170 C C . HIS A 1 163 ? 1.598 5.287 6.235 1.00 98.00 163 HIS A C 1
ATOM 1172 O O . HIS A 1 163 ? 0.909 5.643 5.279 1.00 98.00 163 HIS A O 1
ATOM 1178 N N . VAL A 1 164 ? 2.922 5.139 6.173 1.00 97.69 164 VAL A N 1
ATOM 1179 C CA . VAL A 1 164 ? 3.732 5.263 4.956 1.00 97.69 164 VAL A CA 1
ATOM 1180 C C . VAL A 1 164 ? 4.798 4.172 4.966 1.00 97.69 164 VAL A C 1
ATOM 1182 O O . VAL A 1 164 ? 5.470 3.977 5.977 1.00 97.69 164 VAL A O 1
ATOM 1185 N N . GLN A 1 165 ? 4.976 3.491 3.838 1.00 97.50 165 GLN A N 1
ATOM 1186 C CA . GLN A 1 165 ? 5.963 2.434 3.660 1.00 97.50 165 GLN A CA 1
ATOM 1187 C C . GLN A 1 165 ? 6.588 2.513 2.256 1.00 97.50 165 GLN A C 1
ATOM 1189 O O . GLN A 1 165 ? 5.930 2.158 1.276 1.00 97.50 165 GLN A O 1
ATOM 1194 N N . PRO A 1 166 ? 7.845 2.975 2.131 1.00 97.06 166 PRO A N 1
ATOM 1195 C CA . PRO A 1 166 ? 8.577 2.908 0.875 1.00 97.06 166 PRO A CA 1
ATOM 1196 C C . PRO A 1 166 ? 9.141 1.498 0.654 1.00 97.06 166 PRO A C 1
ATOM 1198 O O . PRO A 1 166 ? 9.891 0.981 1.480 1.00 97.06 166 PRO A O 1
ATOM 1201 N N . GLU A 1 167 ? 8.846 0.905 -0.498 1.00 97.00 167 GLU A N 1
ATOM 1202 C CA . GLU A 1 167 ? 9.281 -0.439 -0.875 1.00 97.00 167 GLU A CA 1
ATOM 1203 C C . GLU A 1 167 ? 10.158 -0.384 -2.133 1.00 97.00 167 GLU A C 1
ATOM 1205 O O . GLU A 1 167 ? 9.760 0.161 -3.161 1.00 97.00 167 GLU A O 1
ATOM 1210 N N . GLN A 1 168 ? 11.361 -0.956 -2.068 1.00 94.81 168 GLN A N 1
ATOM 1211 C CA . GLN A 1 168 ? 12.313 -1.001 -3.195 1.00 94.81 168 GLN A CA 1
ATOM 1212 C C . GLN A 1 168 ? 12.539 -2.417 -3.738 1.00 94.81 168 GLN A C 1
ATOM 1214 O O . GLN A 1 168 ? 13.120 -2.590 -4.805 1.00 94.81 168 GLN A O 1
ATOM 1219 N N . ASN A 1 169 ? 12.072 -3.432 -3.013 1.00 89.25 169 ASN A N 1
ATOM 1220 C CA . ASN A 1 169 ? 12.178 -4.826 -3.419 1.00 89.25 169 ASN A CA 1
ATOM 1221 C C . ASN A 1 169 ? 10.831 -5.279 -3.973 1.00 89.25 169 ASN A C 1
ATOM 1223 O O . ASN A 1 169 ? 9.790 -4.886 -3.447 1.00 89.25 169 ASN A O 1
ATOM 1227 N N . SER A 1 170 ? 10.854 -6.094 -5.030 1.00 87.75 170 SER A N 1
ATOM 1228 C CA . SER A 1 170 ? 9.625 -6.660 -5.582 1.00 87.75 170 SER A CA 1
ATOM 1229 C C . SER A 1 170 ? 8.885 -7.483 -4.529 1.00 87.75 170 SER A C 1
ATOM 1231 O O . SER A 1 170 ? 9.489 -8.014 -3.590 1.00 87.75 170 SER A O 1
ATOM 1233 N N . TRP A 1 171 ? 7.564 -7.553 -4.707 1.00 89.75 171 TRP A N 1
ATOM 1234 C CA . TRP A 1 171 ? 6.568 -7.756 -3.655 1.00 89.75 171 TRP A CA 1
ATOM 1235 C C . TRP A 1 171 ? 6.467 -6.549 -2.728 1.00 89.75 171 TRP A C 1
ATOM 1237 O O . TRP A 1 171 ? 6.869 -6.588 -1.569 1.00 89.75 171 TRP A O 1
ATOM 1247 N N . TYR A 1 172 ? 5.888 -5.481 -3.266 1.00 95.88 172 TYR A N 1
ATOM 1248 C CA . TYR A 1 172 ? 5.738 -4.204 -2.584 1.00 95.88 172 TYR A CA 1
ATOM 1249 C C . TYR A 1 172 ? 4.657 -4.312 -1.503 1.00 95.88 172 TYR A C 1
ATOM 1251 O O . TYR A 1 172 ? 3.460 -4.217 -1.789 1.00 95.88 172 TYR A O 1
ATOM 1259 N N . CYS A 1 173 ? 5.082 -4.589 -0.271 1.00 96.62 173 CYS A N 1
ATOM 1260 C CA . CYS A 1 173 ? 4.210 -4.921 0.849 1.00 96.62 173 CYS A CA 1
ATOM 1261 C C . CYS A 1 173 ? 3.825 -3.679 1.658 1.00 96.62 173 CYS A C 1
ATOM 1263 O O . CYS A 1 173 ? 4.661 -2.832 1.965 1.00 96.62 173 CYS A O 1
ATOM 1265 N N . SER A 1 174 ? 2.576 -3.621 2.121 1.00 96.81 174 SER A N 1
ATOM 1266 C CA . SER A 1 174 ? 2.068 -2.476 2.881 1.00 96.81 174 SER A CA 1
ATOM 1267 C C . SER A 1 174 ? 2.811 -2.199 4.192 1.00 96.81 174 SER A C 1
ATOM 1269 O O . SER A 1 174 ? 2.823 -1.058 4.632 1.00 96.81 174 SER A O 1
ATOM 1271 N N . PHE A 1 175 ? 3.441 -3.202 4.814 1.00 96.50 175 PHE A N 1
ATOM 1272 C CA . PHE A 1 175 ? 4.210 -3.062 6.065 1.00 96.50 175 PHE A CA 1
ATOM 1273 C C . PHE A 1 175 ? 5.639 -3.628 5.950 1.00 96.50 175 PHE A C 1
ATOM 1275 O O . PHE A 1 175 ? 6.248 -4.027 6.948 1.00 96.50 175 PHE A O 1
ATOM 1282 N N . GLY A 1 176 ? 6.172 -3.702 4.727 1.00 93.12 176 GLY A N 1
ATOM 1283 C CA . GLY A 1 176 ? 7.483 -4.279 4.437 1.00 93.12 176 GLY A CA 1
ATOM 1284 C C . GLY A 1 176 ? 7.518 -5.808 4.460 1.00 93.12 176 GLY A C 1
ATOM 1285 O O . GLY A 1 176 ? 6.490 -6.483 4.370 1.00 93.12 176 GLY A O 1
ATOM 1286 N N . GLY A 1 177 ? 8.725 -6.364 4.567 1.00 87.06 177 GLY A N 1
ATOM 1287 C CA . GLY A 1 177 ? 9.004 -7.804 4.492 1.00 87.06 177 GLY A CA 1
ATOM 1288 C C . GLY A 1 177 ? 9.547 -8.216 3.122 1.00 87.06 177 GLY A C 1
ATOM 1289 O O . GLY A 1 177 ? 10.641 -8.770 3.047 1.00 87.06 177 GLY A O 1
ATOM 1290 N N . GLY A 1 178 ? 8.844 -7.855 2.043 1.00 83.62 178 GLY A N 1
ATOM 1291 C CA . GLY A 1 178 ? 9.213 -8.225 0.673 1.00 83.62 178 GLY A CA 1
ATOM 1292 C C . GLY A 1 178 ? 9.111 -9.732 0.409 1.00 83.62 178 GLY A C 1
ATOM 1293 O O . GLY A 1 178 ? 8.586 -10.500 1.214 1.00 83.62 178 GLY A O 1
ATOM 1294 N N . ALA A 1 179 ? 9.591 -10.197 -0.743 1.00 82.06 179 ALA A N 1
ATOM 1295 C CA . ALA A 1 179 ? 9.606 -11.632 -1.029 1.00 82.06 179 ALA A CA 1
ATOM 1296 C C . ALA A 1 179 ? 10.478 -12.412 -0.010 1.00 82.06 179 ALA A C 1
ATOM 1298 O O . ALA A 1 179 ? 11.588 -11.973 0.294 1.00 82.06 179 ALA A O 1
ATOM 1299 N N . PRO A 1 180 ? 10.041 -13.590 0.490 1.00 84.81 180 PRO A N 1
ATOM 1300 C CA . PRO A 1 180 ? 8.851 -14.350 0.100 1.00 84.81 180 PRO A CA 1
ATOM 1301 C C . PRO A 1 180 ? 7.636 -14.140 1.022 1.00 84.81 180 PRO A C 1
ATOM 1303 O O . PRO A 1 180 ? 6.728 -14.973 1.012 1.00 84.81 180 PRO A O 1
ATOM 1306 N N . ALA A 1 181 ? 7.600 -13.104 1.861 1.00 87.88 181 ALA A N 1
ATOM 1307 C CA . ALA A 1 181 ? 6.508 -12.926 2.810 1.00 87.88 181 ALA A CA 1
ATOM 1308 C C . ALA A 1 181 ? 6.338 -11.459 3.239 1.00 87.88 181 ALA A C 1
ATOM 1310 O O . ALA A 1 181 ? 7.270 -10.824 3.726 1.00 87.88 181 ALA A O 1
ATOM 1311 N N . CYS A 1 182 ? 5.111 -10.946 3.130 1.00 93.56 182 CYS A N 1
ATOM 1312 C CA . CYS A 1 182 ? 4.780 -9.605 3.595 1.00 93.56 182 CYS A CA 1
ATOM 1313 C C . CYS A 1 182 ? 4.560 -9.584 5.102 1.00 93.56 182 CYS A C 1
ATOM 1315 O O . CYS A 1 182 ? 3.834 -10.414 5.651 1.00 93.56 182 CYS A O 1
ATOM 1317 N N . ASN A 1 183 ? 5.110 -8.577 5.762 1.00 95.00 183 ASN A N 1
ATOM 1318 C CA . ASN A 1 183 ? 4.783 -8.276 7.142 1.00 95.00 183 ASN A CA 1
ATOM 1319 C C . ASN A 1 183 ? 3.296 -7.937 7.285 1.00 95.00 183 ASN A C 1
ATOM 1321 O O . ASN A 1 183 ? 2.717 -7.194 6.490 1.00 95.00 183 ASN A O 1
ATOM 1325 N N . VAL A 1 184 ? 2.686 -8.486 8.326 1.00 95.56 184 VAL A N 1
ATOM 1326 C CA . VAL A 1 184 ? 1.282 -8.299 8.665 1.00 95.56 184 VAL A CA 1
ATOM 1327 C C . VAL A 1 184 ? 1.213 -7.363 9.851 1.00 95.56 184 VAL A C 1
ATOM 1329 O O . VAL A 1 184 ? 1.823 -7.623 10.886 1.00 95.56 184 VAL A O 1
ATOM 1332 N N . TRP A 1 185 ? 0.413 -6.312 9.732 1.00 97.06 185 TRP A N 1
ATOM 1333 C CA . TRP A 1 185 ? 0.111 -5.479 10.880 1.00 97.06 185 TRP A CA 1
ATOM 1334 C C . TRP A 1 185 ? -1.072 -6.068 11.640 1.00 97.06 185 TRP A C 1
ATOM 1336 O O . TRP A 1 185 ? -2.153 -6.237 11.070 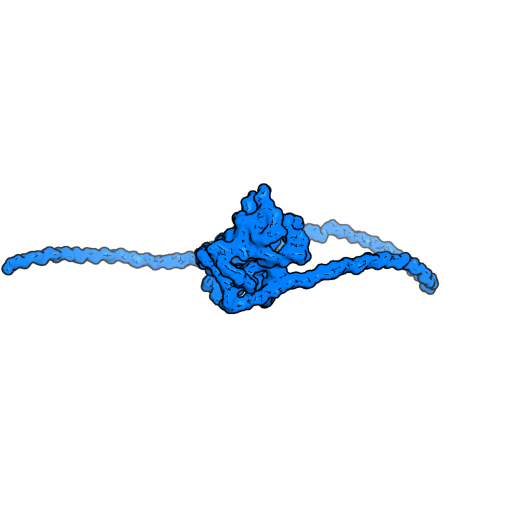1.00 97.06 185 TRP A O 1
ATOM 1346 N N . VAL A 1 186 ? -0.859 -6.415 12.910 1.00 96.50 186 VAL A N 1
ATOM 1347 C CA . VAL A 1 186 ? -1.893 -6.965 13.797 1.00 96.50 186 VAL A CA 1
ATOM 1348 C C . VAL A 1 186 ? -2.172 -5.961 14.905 1.00 96.50 186 VAL A C 1
ATOM 1350 O O . VAL A 1 186 ? -1.376 -5.790 15.825 1.00 96.50 186 VAL A O 1
ATOM 1353 N N . PHE A 1 187 ? -3.312 -5.287 14.829 1.00 95.94 187 PHE A N 1
ATOM 1354 C CA . PHE A 1 187 ? -3.649 -4.167 15.697 1.00 95.94 187 PHE A CA 1
ATOM 1355 C C . PHE A 1 187 ? -3.657 -4.545 17.181 1.00 95.94 187 PHE A C 1
ATOM 1357 O O . PHE A 1 187 ? -3.148 -3.779 18.001 1.00 95.94 187 PHE A O 1
ATOM 1364 N N . SER A 1 188 ? -4.162 -5.726 17.545 1.00 95.62 188 SER A N 1
ATOM 1365 C CA . SER A 1 188 ? -4.134 -6.222 18.928 1.00 95.62 188 SER A CA 1
ATOM 1366 C C . SER A 1 188 ? -2.723 -6.361 19.513 1.00 95.62 188 SER A C 1
ATOM 1368 O O . SER A 1 188 ? -2.556 -6.202 20.720 1.00 95.62 188 SER A O 1
ATOM 1370 N N . GLN A 1 189 ? -1.700 -6.584 18.680 1.00 96.31 189 GLN A N 1
ATOM 1371 C CA . GLN A 1 189 ? -0.293 -6.654 19.104 1.00 96.31 189 GLN A CA 1
ATOM 1372 C C . GLN A 1 189 ? 0.354 -5.268 19.242 1.00 96.31 189 GLN A C 1
ATOM 1374 O O . GLN A 1 189 ? 1.401 -5.133 19.870 1.00 96.31 189 GLN A O 1
ATOM 1379 N N . HIS A 1 190 ? -0.286 -4.232 18.696 1.00 95.44 190 HIS A N 1
ATOM 1380 C CA . HIS A 1 190 ? 0.213 -2.858 18.654 1.00 95.44 190 HIS A CA 1
ATOM 1381 C C . HIS A 1 190 ? -0.731 -1.878 19.360 1.00 95.44 190 HIS A C 1
ATOM 1383 O O . HIS A 1 190 ? -0.936 -0.762 18.896 1.00 95.44 190 HIS A O 1
ATOM 1389 N N . ASN A 1 191 ? -1.345 -2.287 20.476 1.00 96.00 191 ASN A N 1
ATOM 1390 C CA . ASN A 1 191 ? -2.236 -1.438 21.282 1.00 96.00 191 ASN A CA 1
ATOM 1391 C C . ASN A 1 191 ? -3.372 -0.772 20.480 1.00 96.00 191 ASN A C 1
ATOM 1393 O O . ASN A 1 191 ? -3.809 0.327 20.819 1.00 96.00 191 ASN A O 1
ATOM 1397 N N . LYS A 1 192 ? -3.854 -1.435 19.419 1.00 95.94 192 LYS A N 1
ATOM 1398 C CA . LYS A 1 192 ? -4.863 -0.911 18.486 1.00 95.94 192 LYS A CA 1
ATOM 1399 C C . LYS A 1 192 ? -4.437 0.405 17.814 1.00 95.94 192 LYS A C 1
ATOM 1401 O O . LYS A 1 192 ? -5.262 1.293 17.608 1.00 95.94 192 LYS A O 1
ATOM 1406 N N . GLN A 1 193 ? -3.154 0.535 17.483 1.00 96.62 193 GLN A N 1
ATOM 1407 C CA . GLN A 1 193 ? -2.576 1.710 16.827 1.00 96.62 193 GLN A CA 1
ATOM 1408 C C . GLN A 1 193 ? -1.991 1.361 15.457 1.00 96.62 193 GLN A C 1
ATOM 1410 O O . GLN A 1 193 ? -1.647 0.213 15.166 1.00 96.62 193 GLN A O 1
ATOM 1415 N N . TRP A 1 194 ? -1.880 2.382 14.617 1.00 97.31 194 TRP A N 1
ATOM 1416 C CA . TRP A 1 194 ? -1.061 2.384 13.413 1.00 97.31 194 TRP A CA 1
ATOM 1417 C C . TRP A 1 194 ? 0.433 2.466 13.760 1.00 97.31 194 TRP A C 1
ATOM 1419 O O . TRP A 1 194 ? 0.779 2.844 14.883 1.00 97.31 194 TRP A O 1
ATOM 1429 N N . PRO A 1 195 ? 1.344 2.169 12.813 1.00 95.56 195 PRO A N 1
ATOM 1430 C CA . PRO A 1 195 ? 2.788 2.246 13.054 1.00 95.56 195 PRO A CA 1
ATOM 1431 C C . PRO A 1 195 ? 3.285 3.615 13.536 1.00 95.56 195 PRO A C 1
ATOM 1433 O O . PRO A 1 195 ? 4.275 3.691 14.259 1.00 95.56 195 PRO A O 1
ATOM 1436 N N . ASN A 1 196 ? 2.591 4.699 13.180 1.00 94.06 196 ASN A N 1
ATOM 1437 C CA . ASN A 1 196 ? 2.907 6.053 13.641 1.00 94.06 196 ASN A CA 1
ATOM 1438 C C . ASN A 1 196 ? 2.388 6.368 15.067 1.00 94.06 196 ASN A C 1
ATOM 1440 O O . ASN A 1 196 ? 2.575 7.484 15.548 1.00 94.06 196 ASN A O 1
ATOM 1444 N N . GLY A 1 197 ? 1.719 5.418 15.732 1.00 95.38 197 GLY A N 1
ATOM 1445 C CA . GLY A 1 197 ? 1.112 5.573 17.058 1.00 95.38 197 GLY A CA 1
ATOM 1446 C C . GLY A 1 197 ? -0.318 6.123 17.059 1.00 95.38 197 GLY A C 1
ATOM 1447 O O . GLY A 1 197 ? -0.950 6.169 18.116 1.00 95.38 197 GLY A O 1
ATOM 1448 N N . THR A 1 198 ? -0.867 6.516 15.905 1.00 95.50 198 THR A N 1
ATOM 1449 C CA . THR A 1 198 ? -2.255 6.980 15.802 1.00 95.50 198 THR A CA 1
ATOM 1450 C C . THR A 1 198 ? -3.213 5.834 16.145 1.00 95.50 198 THR A C 1
ATOM 1452 O O . THR A 1 198 ? -3.096 4.754 15.561 1.00 95.50 198 THR A O 1
ATOM 1455 N N . PRO A 1 199 ? -4.180 6.026 17.061 1.00 95.56 199 PRO A N 1
ATOM 1456 C CA . PRO A 1 199 ? -5.199 5.021 17.339 1.00 95.56 199 PRO A CA 1
ATOM 1457 C C . PRO A 1 199 ? -6.007 4.665 16.093 1.00 95.56 199 PRO A C 1
ATOM 1459 O O . PRO A 1 199 ? -6.377 5.529 15.300 1.00 95.56 199 PRO A O 1
ATOM 1462 N N . VAL A 1 200 ? -6.313 3.383 15.939 1.00 96.25 200 VAL A N 1
ATOM 1463 C CA . VAL A 1 200 ? -7.230 2.903 14.906 1.00 96.25 200 VAL A CA 1
ATOM 1464 C C . VAL A 1 200 ? -8.655 3.241 15.315 1.00 96.25 200 VAL A C 1
ATOM 1466 O O . VAL A 1 200 ? -9.016 3.122 16.489 1.00 96.25 200 VAL A O 1
ATOM 1469 N N . CYS A 1 201 ? -9.476 3.613 14.339 1.00 94.69 201 CYS A N 1
ATOM 1470 C CA . CYS A 1 201 ? -10.901 3.807 14.525 1.00 94.69 201 CYS A CA 1
ATOM 1471 C C . CYS A 1 201 ? -11.704 2.849 13.633 1.00 94.69 201 CYS A C 1
ATOM 1473 O O . CYS A 1 201 ? -11.259 2.422 12.571 1.00 94.69 201 CYS A O 1
ATOM 1475 N N . ALA A 1 202 ? -12.887 2.454 14.092 1.00 94.50 202 ALA A N 1
ATOM 1476 C CA . ALA A 1 202 ? -13.832 1.686 13.303 1.00 94.50 202 ALA A CA 1
ATOM 1477 C C . ALA A 1 202 ? -14.506 2.619 12.299 1.00 94.50 202 ALA A C 1
ATOM 1479 O O . ALA A 1 202 ? -15.024 3.680 12.661 1.00 94.50 202 ALA A O 1
ATOM 1480 N N . GLY A 1 203 ? -14.544 2.205 11.038 1.00 90.56 203 GLY A N 1
ATOM 1481 C CA . GLY A 1 203 ? -15.150 3.012 9.996 1.00 90.56 203 GLY A CA 1
ATOM 1482 C C . GLY A 1 203 ? -14.855 2.521 8.590 1.00 90.56 203 GLY A C 1
ATOM 1483 O O . GLY A 1 203 ? -13.952 1.721 8.342 1.00 90.56 203 GLY A O 1
ATOM 1484 N N . GLN A 1 204 ? -15.658 3.032 7.664 1.00 89.88 204 GLN A N 1
ATOM 1485 C CA . GLN A 1 204 ? -15.371 3.004 6.236 1.00 89.88 204 GLN A CA 1
ATOM 1486 C C . GLN A 1 204 ? -14.600 4.267 5.849 1.00 89.88 204 GLN A C 1
ATOM 1488 O O . GLN A 1 204 ? -14.591 5.239 6.601 1.00 89.88 204 GLN A O 1
ATOM 1493 N N . GLY A 1 205 ? -14.016 4.273 4.652 1.00 91.88 205 GLY A N 1
ATOM 1494 C CA . GLY A 1 205 ? -13.375 5.466 4.094 1.00 91.88 205 GLY A CA 1
ATOM 1495 C C . GLY A 1 205 ? -11.867 5.517 4.294 1.00 91.88 205 GLY A C 1
ATOM 1496 O O . GLY A 1 205 ? -11.251 6.496 3.895 1.00 91.88 205 GLY A O 1
ATOM 1497 N N . TYR A 1 206 ? -11.266 4.456 4.840 1.00 97.31 206 TYR A N 1
ATOM 1498 C CA . TYR A 1 206 ? -9.826 4.281 4.731 1.00 97.31 206 TYR A CA 1
ATOM 1499 C C . TYR A 1 206 ? -9.440 4.110 3.268 1.00 97.31 206 TYR A C 1
ATOM 1501 O O . TYR A 1 206 ? -10.141 3.430 2.509 1.00 97.31 206 TYR A O 1
ATOM 1509 N N . GLN A 1 207 ? -8.300 4.677 2.895 1.00 97.69 207 GLN A N 1
ATOM 1510 C CA . GLN A 1 207 ? -7.772 4.561 1.549 1.00 97.69 207 GLN A CA 1
ATOM 1511 C C . GLN A 1 207 ? -6.317 4.127 1.579 1.00 97.69 207 GLN A C 1
ATOM 1513 O O . GLN A 1 207 ? -5.482 4.756 2.218 1.00 97.69 207 GLN A O 1
ATOM 1518 N N . ALA A 1 208 ? -6.008 3.070 0.836 1.00 98.06 208 ALA A N 1
ATOM 1519 C CA . ALA A 1 208 ? -4.637 2.722 0.509 1.00 98.06 208 ALA A CA 1
ATOM 1520 C C . ALA A 1 208 ? -4.267 3.336 -0.843 1.00 98.06 208 ALA A C 1
ATOM 1522 O O . ALA A 1 208 ? -5.051 3.269 -1.794 1.00 98.06 208 ALA A O 1
ATOM 1523 N N . ASN A 1 209 ? -3.065 3.894 -0.938 1.00 97.75 209 ASN A N 1
ATOM 1524 C CA . ASN A 1 209 ? -2.492 4.415 -2.170 1.00 97.75 209 ASN A CA 1
ATOM 1525 C C . ASN A 1 209 ? -1.093 3.831 -2.371 1.00 97.75 209 ASN A C 1
ATOM 1527 O O . ASN A 1 209 ? -0.291 3.801 -1.445 1.00 97.75 209 ASN A O 1
ATOM 1531 N N . MET A 1 210 ? -0.809 3.355 -3.577 1.00 97.88 210 MET A N 1
ATOM 1532 C CA . MET A 1 210 ? 0.486 2.805 -3.964 1.00 97.88 210 MET A CA 1
ATOM 1533 C C . MET A 1 210 ? 0.963 3.549 -5.203 1.00 97.88 210 MET A C 1
ATOM 1535 O O . MET A 1 210 ? 0.395 3.372 -6.283 1.00 97.88 210 MET A O 1
ATOM 1539 N N . ILE A 1 211 ? 1.967 4.408 -5.032 1.00 97.44 211 ILE A N 1
ATOM 1540 C CA . ILE A 1 211 ? 2.565 5.203 -6.110 1.00 97.44 211 ILE A CA 1
ATOM 1541 C C . ILE A 1 211 ? 3.820 4.490 -6.597 1.00 97.44 211 ILE A C 1
ATOM 1543 O O . ILE A 1 211 ? 4.697 4.168 -5.803 1.00 97.44 211 ILE A O 1
ATOM 1547 N N . VAL A 1 212 ? 3.904 4.244 -7.898 1.00 97.81 212 VAL A N 1
ATOM 1548 C CA . VAL A 1 212 ? 4.955 3.445 -8.526 1.00 97.81 212 VAL A CA 1
ATOM 1549 C C . VAL A 1 212 ? 5.859 4.336 -9.360 1.00 97.81 212 VAL A C 1
ATOM 1551 O O . VAL A 1 212 ? 5.385 4.990 -10.288 1.00 97.81 212 VAL A O 1
ATOM 1554 N N . THR A 1 213 ? 7.160 4.274 -9.083 1.00 96.94 213 THR A N 1
ATOM 1555 C CA . THR A 1 213 ? 8.212 4.944 -9.856 1.00 96.94 213 THR A CA 1
ATOM 1556 C C . THR A 1 213 ? 9.063 3.909 -10.595 1.00 96.94 213 THR A C 1
ATOM 1558 O O . THR A 1 213 ? 9.507 2.912 -10.017 1.00 96.94 213 THR A O 1
ATOM 1561 N N . THR A 1 214 ? 9.314 4.146 -11.886 1.00 96.69 214 THR A N 1
ATOM 1562 C CA . THR A 1 214 ? 10.141 3.266 -12.737 1.00 96.69 214 THR A CA 1
ATOM 1563 C C . THR A 1 214 ? 11.637 3.560 -12.596 1.00 96.69 214 THR A C 1
ATOM 1565 O O . THR A 1 214 ? 12.020 4.686 -12.286 1.00 96.69 214 THR A O 1
ATOM 1568 N N . GLN A 1 215 ? 12.504 2.569 -12.841 1.00 94.06 215 GLN A N 1
ATOM 1569 C CA . GLN A 1 215 ? 13.965 2.727 -12.682 1.00 94.06 215 GLN A CA 1
ATOM 1570 C C . GLN A 1 215 ? 14.562 3.757 -13.636 1.00 94.06 215 GLN A C 1
ATOM 1572 O O . GLN A 1 215 ? 15.406 4.560 -13.246 1.00 94.06 215 GLN A O 1
ATOM 1577 N N . ASN A 1 216 ? 14.094 3.752 -14.880 1.00 87.56 216 ASN A N 1
ATOM 1578 C CA . ASN A 1 216 ? 14.670 4.579 -15.934 1.00 87.56 216 ASN A CA 1
ATOM 1579 C C . ASN A 1 216 ? 13.949 5.926 -16.105 1.00 87.56 216 ASN A C 1
ATOM 1581 O O . ASN A 1 216 ? 14.325 6.702 -16.976 1.00 87.56 216 ASN A O 1
ATOM 1585 N N . GLY A 1 217 ? 12.886 6.194 -15.333 1.00 81.31 217 GLY A N 1
ATOM 1586 C CA . GLY A 1 217 ? 12.075 7.415 -15.456 1.00 81.31 217 GLY A CA 1
ATOM 1587 C C . GLY A 1 217 ? 11.340 7.564 -16.797 1.00 81.31 217 GLY A C 1
ATOM 1588 O O . GLY A 1 217 ? 10.768 8.613 -17.076 1.00 81.31 217 GLY A O 1
ATOM 1589 N N . ASN A 1 218 ? 11.341 6.521 -17.634 1.00 81.69 218 ASN A N 1
ATOM 1590 C CA . ASN A 1 218 ? 10.770 6.545 -18.985 1.00 81.69 218 ASN A CA 1
ATOM 1591 C C . ASN A 1 218 ? 9.234 6.568 -18.995 1.00 81.69 218 ASN A C 1
ATOM 1593 O O . ASN A 1 218 ? 8.630 6.803 -20.041 1.00 81.69 218 ASN A O 1
ATOM 1597 N N . LYS A 1 219 ? 8.599 6.304 -17.849 1.00 87.44 219 LYS A N 1
ATOM 1598 C CA . LYS A 1 219 ? 7.148 6.382 -17.668 1.00 87.44 219 LYS A CA 1
ATOM 1599 C C . LYS A 1 219 ? 6.824 7.298 -16.496 1.00 87.44 219 LYS A C 1
ATOM 1601 O O . LYS A 1 219 ? 7.556 7.328 -15.508 1.00 87.44 219 LYS A O 1
ATOM 1606 N N . THR A 1 220 ? 5.716 8.022 -16.620 1.00 90.25 220 THR A N 1
ATOM 1607 C CA . THR A 1 220 ? 5.130 8.809 -15.529 1.00 90.25 220 THR A CA 1
ATOM 1608 C C . THR A 1 220 ? 4.717 7.891 -14.383 1.00 90.25 220 THR A C 1
ATOM 1610 O O . THR A 1 220 ? 4.257 6.775 -14.636 1.00 90.25 220 THR A O 1
ATOM 1613 N N . ASP A 1 221 ? 4.836 8.375 -13.143 1.00 91.81 221 ASP A N 1
ATOM 1614 C CA . ASP A 1 221 ? 4.409 7.626 -11.961 1.00 91.81 221 ASP A CA 1
ATOM 1615 C C . ASP A 1 221 ? 2.962 7.140 -12.113 1.00 91.81 221 ASP A C 1
ATOM 1617 O O . ASP A 1 221 ? 2.077 7.876 -12.559 1.00 91.81 221 ASP A O 1
ATOM 1621 N N . ALA A 1 222 ? 2.722 5.881 -11.762 1.00 95.06 222 ALA A N 1
ATOM 1622 C CA . ALA A 1 222 ? 1.400 5.263 -11.783 1.00 95.06 222 ALA A CA 1
ATOM 1623 C C . ALA A 1 222 ? 0.885 5.085 -10.353 1.00 95.06 222 ALA A C 1
ATOM 1625 O O . ALA A 1 222 ? 1.671 4.984 -9.416 1.00 95.06 222 ALA A O 1
ATOM 1626 N N . SER A 1 223 ? -0.434 5.038 -10.176 1.00 95.38 223 SER A N 1
ATOM 1627 C CA . SER A 1 223 ? -1.047 4.892 -8.856 1.00 95.38 223 SER A CA 1
ATOM 1628 C C . SER A 1 223 ? -2.134 3.825 -8.873 1.00 95.38 223 SER A C 1
ATOM 1630 O O . SER A 1 223 ? -2.964 3.780 -9.783 1.00 95.38 223 SER A O 1
ATOM 1632 N N . TRP A 1 224 ? -2.123 2.988 -7.837 1.00 96.81 224 TRP A N 1
ATOM 1633 C CA . TRP A 1 224 ? -3.179 2.036 -7.512 1.00 96.81 224 TRP A CA 1
ATOM 1634 C C . TRP A 1 224 ? -3.771 2.404 -6.158 1.00 96.81 224 TRP A C 1
ATOM 1636 O O . TRP A 1 224 ? -3.044 2.550 -5.174 1.00 96.81 224 TRP A O 1
ATOM 1646 N N . ARG A 1 225 ? -5.094 2.576 -6.109 1.00 96.00 225 ARG A N 1
ATOM 1647 C CA . ARG A 1 225 ? -5.809 3.037 -4.914 1.00 96.00 225 ARG A CA 1
ATOM 1648 C C . ARG A 1 225 ? -7.042 2.198 -4.682 1.00 96.00 225 ARG A C 1
ATOM 1650 O O . ARG A 1 225 ? -7.817 2.006 -5.611 1.00 96.00 225 ARG A O 1
ATOM 1657 N N . PHE A 1 226 ? -7.265 1.768 -3.450 1.00 96.19 226 PHE A N 1
ATOM 1658 C CA . PHE A 1 226 ? -8.511 1.112 -3.074 1.00 96.19 226 PHE A CA 1
ATOM 1659 C C . PHE A 1 226 ? -8.980 1.585 -1.705 1.00 96.19 226 PHE A C 1
ATOM 1661 O O . PHE A 1 226 ? -8.177 1.964 -0.850 1.00 96.19 226 PHE A O 1
ATOM 1668 N N . ASN A 1 227 ? -10.297 1.561 -1.520 1.00 96.62 227 ASN A N 1
ATOM 1669 C CA . ASN A 1 227 ? -10.915 1.881 -0.246 1.00 96.62 227 ASN A CA 1
ATOM 1670 C C . ASN A 1 227 ? -11.178 0.592 0.530 1.00 96.62 227 ASN A C 1
ATOM 1672 O O . ASN A 1 227 ? -11.507 -0.443 -0.055 1.00 96.62 227 ASN A O 1
ATOM 1676 N N . PHE A 1 228 ? -11.090 0.673 1.849 1.00 97.38 228 PHE A N 1
ATOM 1677 C CA . PHE A 1 228 ? -11.441 -0.427 2.734 1.00 97.38 228 PHE A CA 1
ATOM 1678 C C . PHE A 1 228 ? -12.119 0.090 4.004 1.00 97.38 228 PHE A C 1
ATOM 1680 O O . PHE A 1 228 ? -12.210 1.295 4.257 1.00 97.38 228 PHE A O 1
ATOM 1687 N N . ALA A 1 229 ? -12.635 -0.843 4.793 1.00 97.00 229 ALA A N 1
ATOM 1688 C CA . ALA A 1 229 ? -13.171 -0.577 6.116 1.00 97.00 229 ALA A CA 1
ATOM 1689 C C . ALA A 1 229 ? -12.372 -1.323 7.182 1.00 97.00 229 ALA A C 1
ATOM 1691 O O . ALA A 1 229 ? -11.868 -2.420 6.932 1.00 97.00 229 ALA A O 1
ATOM 1692 N N . ILE A 1 230 ? -12.314 -0.748 8.379 1.00 96.50 230 ILE A N 1
ATOM 1693 C CA . ILE A 1 230 ? -11.874 -1.442 9.588 1.00 96.50 230 ILE A CA 1
ATOM 1694 C C . ILE A 1 230 ? -13.086 -1.600 10.500 1.00 96.50 230 ILE A C 1
ATOM 1696 O O . ILE A 1 230 ? -13.794 -0.633 10.786 1.00 96.50 230 ILE A O 1
ATOM 1700 N N . VAL A 1 231 ? -13.333 -2.828 10.953 1.00 94.69 231 VAL A N 1
ATOM 1701 C CA . VAL A 1 231 ? -14.401 -3.150 11.908 1.00 94.69 231 VAL A CA 1
ATOM 1702 C C . VAL A 1 231 ? -13.840 -3.914 13.102 1.00 94.69 231 VAL A C 1
ATOM 1704 O O . VAL A 1 231 ? -12.809 -4.573 13.011 1.00 94.69 231 VAL A O 1
ATOM 1707 N N . GLY A 1 232 ? -14.537 -3.850 14.232 1.00 91.62 232 GLY A N 1
ATOM 1708 C CA . GLY A 1 232 ? -14.127 -4.507 15.468 1.00 91.62 232 GLY A CA 1
ATOM 1709 C C . GLY A 1 232 ? -14.379 -3.620 16.676 1.00 91.62 232 GLY A C 1
ATOM 1710 O O . GLY A 1 232 ? -15.154 -2.667 16.613 1.00 91.62 232 GLY A O 1
ATOM 1711 N N . ASP A 1 233 ? -13.706 -3.938 17.775 1.00 92.56 233 ASP A N 1
ATOM 1712 C CA . ASP A 1 233 ? -13.750 -3.165 19.015 1.00 92.56 233 ASP A CA 1
ATOM 1713 C C . ASP A 1 233 ? -12.784 -1.965 18.939 1.00 92.56 233 ASP A C 1
ATOM 1715 O O . ASP A 1 233 ? -11.747 -1.929 19.606 1.00 92.56 233 ASP A O 1
ATOM 1719 N N . TYR A 1 234 ? -13.092 -1.009 18.063 1.00 93.81 234 TYR A N 1
ATOM 1720 C CA . TYR A 1 234 ? -12.370 0.258 17.912 1.00 93.81 234 TYR A CA 1
ATOM 1721 C C . TYR A 1 234 ? -13.344 1.429 18.107 1.00 93.81 234 TYR A C 1
ATOM 1723 O O . TYR A 1 234 ? -14.525 1.300 17.768 1.00 93.81 234 TYR A O 1
ATOM 1731 N N . PRO A 1 235 ? -12.887 2.579 18.634 1.00 92.19 235 PRO A N 1
ATOM 1732 C CA . PRO A 1 235 ? -13.718 3.782 18.680 1.00 92.19 235 PRO A CA 1
ATOM 1733 C C . PRO A 1 235 ? -14.113 4.209 17.256 1.00 92.19 235 PRO A C 1
ATOM 1735 O O . PRO A 1 235 ? -13.343 3.960 16.334 1.00 92.19 235 PRO A O 1
ATOM 1738 N N . PRO A 1 236 ? -15.270 4.846 17.025 1.00 90.19 236 PRO A N 1
ATOM 1739 C CA . PRO A 1 236 ? -15.615 5.341 15.693 1.00 90.19 236 PRO A CA 1
ATOM 1740 C C . PRO A 1 236 ? -14.677 6.482 15.267 1.00 90.19 236 PRO A C 1
ATOM 1742 O O . PRO A 1 236 ? -14.103 7.170 16.112 1.00 90.19 236 PRO A O 1
ATOM 1745 N N . CYS A 1 237 ? -14.513 6.678 13.959 1.00 85.25 237 CYS A N 1
ATOM 1746 C CA . CYS A 1 237 ? -13.769 7.821 13.427 1.00 85.25 237 CYS A CA 1
ATOM 1747 C C . CYS A 1 237 ? -14.593 9.105 13.633 1.00 85.25 237 CYS A C 1
ATOM 1749 O O . CYS A 1 237 ? -15.773 9.126 13.274 1.00 85.25 237 CYS A O 1
ATOM 1751 N N . PHE A 1 238 ? -14.002 10.135 14.247 1.00 75.19 238 PHE A N 1
ATOM 1752 C CA . PHE A 1 238 ? -14.665 11.397 14.607 1.00 75.19 238 PHE A CA 1
ATOM 1753 C C . PHE A 1 238 ? -14.092 12.577 13.836 1.00 75.19 238 PHE A C 1
ATOM 1755 O O . PHE A 1 238 ? -12.847 12.675 13.799 1.00 75.19 238 PHE A O 1
#

Foldseek 3Di:
DDDDDDDDDDDDD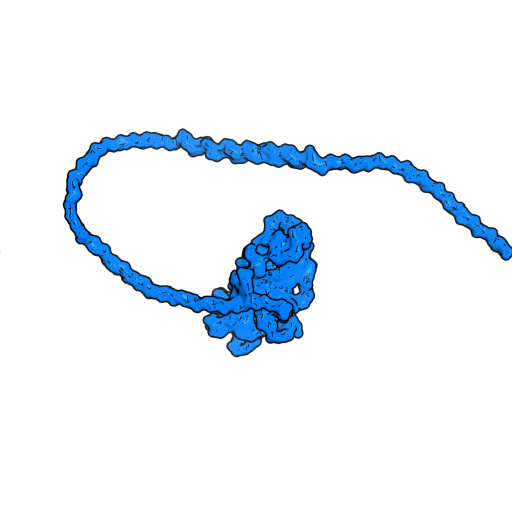DDDDDDDDDPPPPPVVVVVVVVVVVVPPPPPPPPDDDDDDDDDDDDDDDDDDDDDDDPDDPPDPPPPPQDDFDWFFADPPWDWQPDAADWQQKGKIKTWGPDDDDSVPAEDEQKGKIWMFMERVVQHDGGCRQWQWKWKWKADQVRHTQDIDIDGEGRHMRQDPHPRIHGMHGCVSVVCGGPVRHHDAFDWRMKMKIWIAGNVNPTDITIDMHTHTYDDPGHHDD

pLDDT: mean 79.41, std 19.08, range [39.84, 98.62]